Protein AF-A0AAV8YIY2-F1 (afdb_monomer_lite)

Organism: NCBI:txid1265417

Secondary structure (DSSP, 8-state):
-----TT--SPPP-S-BTTTBS-TT--TT-SS----SSSGGGS--------GGG--SSS--S--EEEEEE-SSS-EEEEEETT----------EEEE-GGGGGS-HHHHT---TTT---SS-SS--HHHHHHHHHHHHHHHHHS---TTS--SS---------S-SS--EEEE--SS-HHHHHHHHHHHHHHHT---HHHHHHHHHIIIIIHHHHHHHH-TT-SS--HHHHHHHHTT--

Radius of gyration: 35.57 Å; chains: 1; bounding box: 86×48×108 Å

Sequence (239 aa):
MAYKDYMSHDRNTEGWTLEEGYPSTAKKDTFPRRAMSAGSSAGLFLLITAYQQDLDYICKGPVQGFKARHECCKPVRVIIRRYLELVMSINPDMMTTSPGLRNYDAHRRQCYFPDEKHLTFFRYYTQQNCQVECLTNYTSAKCGCVAYHMPRKIQMSRLTLYFKEQQFITSERNELYGLTDFLANCGGILGLFIGFSFLSIVEVFYFLTLRLVCNVKIYGRRYWSGSSNLMKQYGNAHD

pLDDT: mean 73.25, std 14.48, range [31.48, 94.38]

Foldseek 3Di:
DDPDPPPDDPADAPDADPAPGDDPPDDCPGPPHAQPAADPVSFDDDDDDDDPVPDDPVPDDPADADWDFDPDPDTDTDGHHPPDDDDDAAADAAEAEDPVCVPPDCVVVVHDAQVPDDQPQDNGDDPVSVVLSVVQVVCCVPPVDGDPPRDDPDDDDDDDHHHHDPDHDYHYDDDPDDPVNVCVVVQVVCCPPVVDDPVNVVVVCCCVPVVQVVQCVVVNPPDNDCPVVVVVVVVVVPD

Structure (mmCIF, N/CA/C/O backbone):
data_AF-A0AAV8YIY2-F1
#
_entry.id   AF-A0AAV8YIY2-F1
#
loop_
_atom_site.group_PDB
_atom_site.id
_atom_site.type_symbol
_atom_site.label_atom_id
_atom_site.label_alt_id
_atom_site.label_comp_id
_atom_site.label_asym_id
_atom_site.label_entity_id
_atom_site.label_seq_id
_atom_site.pdbx_PDB_ins_code
_atom_site.Cartn_x
_atom_site.Cartn_y
_atom_site.Cartn_z
_atom_site.occupancy
_atom_site.B_iso_or_equiv
_atom_site.auth_seq_id
_atom_site.auth_comp_id
_atom_site.auth_asym_id
_atom_site.auth_atom_id
_atom_site.pdbx_PDB_model_num
ATOM 1 N N . MET A 1 1 ? -29.698 -14.2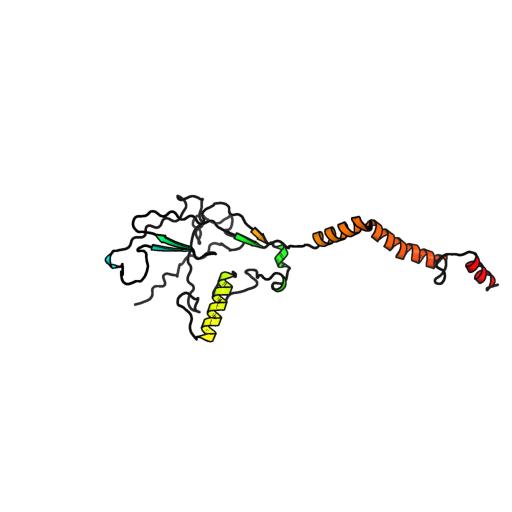51 23.071 1.00 33.16 1 MET A N 1
ATOM 2 C CA . MET A 1 1 ? -29.265 -12.896 22.661 1.00 33.16 1 MET A CA 1
ATOM 3 C C . MET A 1 1 ? -28.828 -12.962 21.210 1.00 33.16 1 MET A C 1
ATOM 5 O O . MET A 1 1 ? -27.841 -13.622 20.923 1.00 33.16 1 MET A O 1
ATOM 9 N N . ALA A 1 2 ? -29.599 -12.372 20.297 1.00 33.34 2 ALA A N 1
ATOM 10 C CA . ALA A 1 2 ? -29.215 -12.290 18.892 1.00 33.34 2 ALA A CA 1
ATOM 11 C C . ALA A 1 2 ? -28.067 -11.280 18.750 1.00 33.34 2 ALA A C 1
ATOM 13 O O . ALA A 1 2 ? -28.202 -10.129 19.167 1.00 33.34 2 ALA A O 1
ATOM 14 N N . TYR A 1 3 ? -26.931 -11.719 18.210 1.00 39.56 3 TYR A N 1
ATOM 15 C CA . TYR A 1 3 ? -25.825 -10.839 17.850 1.00 39.56 3 TYR A CA 1
ATOM 16 C C . TYR A 1 3 ? -26.295 -9.954 16.690 1.00 39.56 3 TYR A C 1
ATOM 18 O O . TYR A 1 3 ? -26.456 -10.436 15.572 1.00 39.56 3 TYR A O 1
ATOM 26 N N . LYS A 1 4 ? -26.600 -8.679 16.966 1.00 40.19 4 LYS A N 1
ATOM 27 C CA . LYS A 1 4 ? -26.808 -7.690 15.903 1.00 40.19 4 LYS A CA 1
ATOM 28 C C . LYS A 1 4 ? -25.471 -7.493 15.199 1.00 40.19 4 LYS A C 1
ATOM 30 O O . LYS A 1 4 ? -24.475 -7.190 15.853 1.00 40.19 4 LYS A O 1
ATOM 35 N N . ASP A 1 5 ? -25.459 -7.689 13.888 1.00 45.09 5 ASP A N 1
ATOM 36 C CA . ASP A 1 5 ? -24.293 -7.414 13.063 1.00 45.09 5 ASP A CA 1
ATOM 37 C C . ASP A 1 5 ? -24.114 -5.894 12.945 1.00 45.09 5 ASP A C 1
ATOM 39 O O . ASP A 1 5 ? -24.732 -5.226 12.121 1.00 45.09 5 ASP A O 1
ATOM 43 N N . TYR A 1 6 ? -23.311 -5.322 13.842 1.00 42.69 6 TYR A N 1
ATOM 44 C CA . TYR A 1 6 ? -22.963 -3.900 13.817 1.00 42.69 6 TYR A CA 1
ATOM 45 C C . TYR A 1 6 ? -21.903 -3.571 12.744 1.00 42.69 6 TYR A C 1
ATOM 47 O O . TYR A 1 6 ? -21.507 -2.411 12.628 1.00 42.69 6 TYR A O 1
ATOM 55 N N . MET A 1 7 ? -21.421 -4.567 11.983 1.00 46.72 7 MET A N 1
ATOM 56 C CA . MET A 1 7 ? -20.425 -4.401 10.916 1.00 46.72 7 MET A CA 1
ATOM 57 C C . MET A 1 7 ? -21.071 -4.255 9.531 1.00 46.72 7 MET A C 1
ATOM 59 O O . MET A 1 7 ? -20.431 -3.720 8.623 1.00 46.72 7 MET A O 1
ATOM 63 N N . SER A 1 8 ? -22.322 -4.693 9.352 1.00 49.84 8 SER A N 1
ATOM 64 C CA . SER A 1 8 ? -23.047 -4.513 8.095 1.00 49.84 8 SER A CA 1
ATOM 65 C C . SER A 1 8 ? -23.462 -3.051 7.927 1.00 49.84 8 SER A C 1
ATOM 67 O O . SER A 1 8 ? -24.232 -2.513 8.725 1.00 49.84 8 SER A O 1
ATOM 69 N N . HIS A 1 9 ? -22.964 -2.404 6.876 1.00 65.12 9 HIS A N 1
ATOM 70 C CA . HIS A 1 9 ? -23.462 -1.112 6.421 1.00 65.12 9 HIS A CA 1
ATOM 71 C C . HIS A 1 9 ? -24.001 -1.250 4.995 1.00 65.12 9 HIS A C 1
ATOM 73 O O . HIS A 1 9 ? -23.362 -1.870 4.149 1.00 65.12 9 HIS A O 1
ATOM 79 N N . ASP A 1 10 ? -25.123 -0.601 4.690 1.00 67.44 10 ASP A N 1
ATOM 80 C CA . ASP A 1 10 ? -25.739 -0.671 3.351 1.00 67.44 10 ASP A CA 1
ATOM 81 C C . ASP A 1 10 ? -25.019 0.171 2.282 1.00 67.44 10 ASP A C 1
ATOM 83 O O . ASP A 1 10 ? -25.406 0.180 1.115 1.00 67.44 10 ASP A O 1
ATOM 87 N N . ARG A 1 11 ? -23.971 0.921 2.649 1.00 69.56 11 ARG A N 1
ATOM 88 C CA . ARG A 1 11 ? -23.267 1.806 1.707 1.00 69.56 11 ARG A CA 1
ATOM 89 C C . ARG A 1 11 ? -22.151 1.083 0.967 1.00 69.56 11 ARG A C 1
ATOM 91 O O . ARG A 1 11 ? -21.182 0.650 1.578 1.00 69.56 11 ARG A O 1
ATOM 98 N N . ASN A 1 12 ? -22.235 1.023 -0.353 1.00 74.06 12 ASN A N 1
ATOM 99 C CA . ASN A 1 12 ? -21.135 0.531 -1.177 1.00 74.06 12 ASN A CA 1
ATOM 100 C C . ASN A 1 12 ? -20.034 1.590 -1.331 1.00 74.06 12 ASN A C 1
ATOM 102 O O . ASN A 1 12 ? -20.279 2.786 -1.193 1.00 74.06 12 ASN A O 1
ATOM 106 N N . THR A 1 13 ? -18.808 1.142 -1.609 1.00 74.94 13 THR A N 1
ATOM 107 C CA . THR A 1 13 ? -17.678 2.036 -1.890 1.00 74.94 13 THR A CA 1
ATOM 108 C C . THR A 1 13 ? -17.901 2.787 -3.204 1.00 74.94 13 THR A C 1
ATOM 110 O O . THR A 1 13 ? -18.029 2.167 -4.258 1.00 74.94 13 THR A O 1
ATOM 113 N N . GLU A 1 14 ? -17.875 4.116 -3.160 1.00 79.62 14 GLU A N 1
ATOM 114 C CA . GLU A 1 14 ? -18.052 5.008 -4.311 1.00 79.62 14 GLU A CA 1
ATOM 115 C C . GLU A 1 14 ? -16.712 5.286 -5.018 1.00 79.62 14 GLU A C 1
ATOM 117 O O . GLU A 1 14 ? -16.242 6.419 -5.096 1.00 79.62 14 GLU A O 1
ATOM 122 N N . GLY A 1 15 ? -16.067 4.224 -5.514 1.00 74.88 15 GLY A N 1
ATOM 123 C CA . GLY A 1 15 ? -14.915 4.329 -6.422 1.00 74.88 15 GLY A CA 1
ATOM 124 C C . GLY A 1 15 ? -13.543 4.562 -5.780 1.00 74.88 15 GLY A C 1
ATOM 125 O O . GLY A 1 15 ? -12.586 4.798 -6.505 1.00 74.88 15 GLY A O 1
ATOM 126 N N . TRP A 1 16 ? -13.412 4.487 -4.453 1.00 81.81 16 TRP A N 1
ATOM 127 C CA . TRP A 1 16 ? -12.103 4.578 -3.797 1.00 81.81 16 TRP A CA 1
ATOM 128 C C . TRP A 1 16 ? -11.246 3.323 -4.024 1.00 81.81 16 TRP A C 1
ATOM 130 O O . TRP A 1 16 ? -11.706 2.204 -3.769 1.00 81.81 16 TRP A O 1
ATOM 140 N N . THR A 1 17 ? -9.984 3.514 -4.416 1.00 77.31 17 THR A N 1
ATOM 141 C CA . THR A 1 17 ? -8.965 2.456 -4.508 1.00 77.31 17 THR A CA 1
ATOM 142 C C . THR A 1 17 ? -7.710 2.822 -3.710 1.00 77.31 17 THR A C 1
ATOM 144 O O . THR A 1 17 ? -7.474 3.985 -3.386 1.00 77.31 17 THR A O 1
ATOM 147 N N . LEU A 1 18 ? -6.899 1.817 -3.358 1.00 75.12 18 LEU A N 1
ATOM 148 C CA . LEU A 1 18 ? -5.653 2.036 -2.614 1.00 75.12 18 LEU A CA 1
ATOM 149 C C . LEU A 1 18 ? -4.579 2.741 -3.464 1.00 75.12 18 LEU A C 1
ATOM 151 O O . LEU A 1 18 ? -3.791 3.506 -2.918 1.00 75.12 18 LEU A O 1
ATOM 155 N N . GLU A 1 19 ? -4.550 2.478 -4.773 1.00 73.38 19 GLU A N 1
ATOM 156 C CA . GLU A 1 19 ? -3.528 2.994 -5.695 1.00 73.38 19 GLU A CA 1
ATOM 157 C C . GLU A 1 19 ? -3.891 4.371 -6.257 1.00 73.38 19 GLU A C 1
ATOM 159 O O . GLU A 1 19 ? -3.057 5.271 -6.270 1.00 73.38 19 GLU A O 1
ATOM 164 N N . GLU A 1 20 ? -5.144 4.553 -6.680 1.00 77.06 20 GLU A N 1
ATOM 165 C CA . GLU A 1 20 ? -5.597 5.770 -7.369 1.00 77.06 20 GLU A CA 1
ATOM 166 C C . GLU A 1 20 ? -6.380 6.712 -6.441 1.00 77.06 20 GLU A C 1
ATOM 168 O O . GLU A 1 20 ? -6.655 7.863 -6.783 1.00 77.06 20 GLU A O 1
ATOM 173 N N . GLY A 1 21 ? -6.728 6.256 -5.234 1.00 80.69 21 GLY A N 1
ATOM 174 C CA . GLY A 1 21 ? -7.457 7.054 -4.257 1.00 80.69 21 GLY A CA 1
ATOM 175 C C . GLY A 1 21 ? -8.909 7.302 -4.669 1.00 80.69 21 GLY A C 1
ATOM 176 O O . GLY A 1 21 ? -9.602 6.400 -5.134 1.00 80.69 21 GLY A O 1
ATOM 177 N N . TYR A 1 22 ? -9.407 8.517 -4.416 1.00 86.00 22 TYR A N 1
ATOM 178 C CA . TYR A 1 22 ? -10.752 8.925 -4.835 1.00 86.00 22 TYR A CA 1
ATOM 179 C C . TYR A 1 22 ? -10.706 9.540 -6.238 1.00 86.00 22 TYR A C 1
ATOM 181 O O . TYR A 1 22 ? -9.865 10.412 -6.470 1.00 86.00 22 TYR A O 1
ATOM 189 N N . PRO A 1 23 ? -11.656 9.209 -7.130 1.00 86.75 23 PRO A N 1
ATOM 190 C CA . PRO A 1 23 ? -11.738 9.841 -8.440 1.00 86.75 23 PRO A CA 1
ATOM 191 C C . PRO A 1 23 ? -12.016 11.346 -8.313 1.00 86.75 23 PRO A C 1
ATOM 193 O O . PRO A 1 23 ? -12.623 11.814 -7.345 1.00 86.75 23 PRO A O 1
ATOM 196 N N . SER A 1 24 ? -11.615 12.122 -9.320 1.00 83.12 24 SER A N 1
ATOM 197 C CA . SER A 1 24 ? -11.819 13.580 -9.353 1.00 83.12 24 SER A CA 1
ATOM 198 C C . SER A 1 24 ? -13.299 13.990 -9.330 1.00 83.12 24 SER A C 1
ATOM 200 O O . SER A 1 24 ? -13.635 15.070 -8.850 1.00 83.12 24 SER A O 1
ATOM 202 N N . THR A 1 25 ? -14.190 13.109 -9.787 1.00 86.88 25 THR A N 1
ATOM 203 C CA . THR A 1 25 ? -15.652 13.284 -9.813 1.00 86.88 25 THR A CA 1
ATOM 204 C C . THR A 1 25 ? -16.349 12.901 -8.500 1.00 86.88 25 THR A C 1
ATOM 206 O O . THR A 1 25 ? -17.569 13.036 -8.390 1.00 86.88 25 THR A O 1
ATOM 209 N N . ALA A 1 26 ? -15.601 12.427 -7.498 1.00 84.44 26 ALA A N 1
ATOM 210 C CA . ALA A 1 26 ? -16.139 11.977 -6.218 1.00 84.44 26 ALA A CA 1
ATOM 211 C C . ALA A 1 26 ? -16.870 13.108 -5.466 1.00 84.44 26 ALA A C 1
ATOM 213 O O . ALA A 1 26 ? -16.317 14.187 -5.227 1.00 84.44 26 ALA A O 1
ATOM 214 N N . LYS A 1 27 ? -18.111 12.842 -5.037 1.00 83.81 27 LYS A N 1
ATOM 215 C CA . LYS A 1 27 ? -18.905 13.765 -4.211 1.00 83.81 27 LYS A CA 1
ATOM 216 C C . LYS A 1 27 ? -18.301 13.930 -2.810 1.00 83.81 27 LYS A C 1
ATOM 218 O O . LYS A 1 27 ? -17.542 13.094 -2.319 1.00 83.81 27 LYS A O 1
ATOM 223 N N . LYS A 1 28 ? -18.673 15.017 -2.126 1.00 82.00 28 LYS A N 1
ATOM 224 C CA . LYS A 1 28 ? -18.203 15.302 -0.757 1.00 82.00 28 LYS A CA 1
ATOM 225 C C . LYS A 1 28 ? -18.724 14.307 0.290 1.00 82.00 28 LYS A C 1
ATOM 227 O O . LYS A 1 28 ? -18.054 14.119 1.299 1.00 82.00 28 LYS A O 1
ATOM 232 N N . ASP A 1 29 ? -19.887 13.688 0.078 1.00 82.94 29 ASP A N 1
ATOM 233 C CA . ASP A 1 29 ? -20.490 12.727 1.018 1.00 82.94 29 ASP A CA 1
ATOM 234 C C . ASP A 1 29 ? -20.210 11.256 0.673 1.00 82.94 29 ASP A C 1
ATOM 236 O O . ASP A 1 29 ? -20.873 10.360 1.202 1.00 82.94 29 ASP A O 1
ATOM 240 N N . THR A 1 30 ? -19.197 11.023 -0.162 1.00 86.00 30 THR A N 1
ATOM 241 C CA . THR A 1 30 ? -18.777 9.695 -0.612 1.00 86.00 30 THR A CA 1
ATOM 242 C C . THR A 1 30 ? -18.478 8.746 0.541 1.00 86.00 30 THR A C 1
ATOM 244 O O . THR A 1 30 ? -18.110 9.140 1.656 1.00 86.00 30 THR A O 1
ATOM 247 N N . PHE A 1 31 ? -18.647 7.457 0.254 1.00 81.25 31 PHE A N 1
ATOM 248 C CA . PHE A 1 31 ? -18.269 6.377 1.148 1.00 81.25 31 PHE A CA 1
ATOM 249 C C . PHE A 1 31 ? -17.113 5.560 0.543 1.00 81.25 31 PHE A C 1
ATOM 251 O O . PHE A 1 31 ? -17.241 5.108 -0.595 1.00 81.25 31 PHE A O 1
ATOM 258 N N . PRO A 1 32 ? -16.008 5.307 1.271 1.00 82.88 32 PRO A N 1
ATOM 259 C CA . PRO A 1 32 ? -15.675 5.829 2.597 1.00 82.88 32 PRO A CA 1
ATOM 260 C C . PRO A 1 32 ? -15.553 7.362 2.615 1.00 82.88 32 PRO A C 1
ATOM 262 O O . PRO A 1 32 ? -15.317 7.988 1.588 1.00 82.88 32 PRO A O 1
ATOM 265 N N . ARG A 1 33 ? -15.761 7.978 3.787 1.00 82.50 33 ARG A N 1
ATOM 266 C CA . ARG A 1 33 ? -15.628 9.436 3.933 1.00 82.50 33 ARG A CA 1
ATOM 267 C C . ARG A 1 33 ? -14.158 9.833 3.911 1.00 82.50 33 ARG A C 1
ATOM 269 O O . ARG A 1 33 ? -13.328 9.176 4.537 1.00 82.50 33 ARG A O 1
ATOM 276 N N . ARG A 1 34 ? -13.861 10.965 3.275 1.00 80.31 34 ARG A N 1
ATOM 277 C CA . ARG A 1 34 ? -12.525 11.572 3.255 1.00 80.31 34 ARG A CA 1
ATOM 278 C C . ARG A 1 34 ? -12.481 12.870 4.053 1.00 80.31 34 ARG A C 1
ATOM 280 O O . ARG A 1 34 ? -13.475 13.591 4.129 1.00 80.31 34 ARG A O 1
ATOM 287 N N . ALA A 1 35 ? -11.320 13.179 4.623 1.00 79.75 35 ALA A N 1
ATOM 288 C CA . ALA A 1 35 ? -11.073 14.501 5.185 1.00 79.75 35 ALA A CA 1
ATOM 289 C C . ALA A 1 35 ? -11.043 15.535 4.047 1.00 79.75 35 ALA A C 1
ATOM 291 O O . ALA A 1 35 ? -10.406 15.312 3.019 1.00 79.75 35 ALA A O 1
ATOM 292 N N . MET A 1 36 ? -11.765 16.644 4.213 1.00 78.25 36 MET A N 1
ATOM 293 C CA . MET A 1 36 ? -11.884 17.690 3.186 1.00 78.25 36 MET A CA 1
ATOM 294 C C . MET A 1 36 ? -10.854 18.815 3.351 1.00 78.25 36 MET A C 1
ATOM 296 O O . MET A 1 36 ? -10.619 19.562 2.407 1.00 78.25 36 MET A O 1
ATOM 300 N N . SER A 1 37 ? -10.266 18.943 4.540 1.00 79.12 37 SER A N 1
ATOM 301 C CA . SER A 1 37 ? -9.242 19.929 4.891 1.00 79.12 37 SER A CA 1
ATOM 302 C C . SER A 1 37 ? -8.372 19.370 6.017 1.00 79.12 37 SER A C 1
ATOM 304 O O . SER A 1 37 ? -8.790 18.450 6.724 1.00 79.12 37 SER A O 1
ATOM 306 N N . ALA A 1 38 ? -7.180 19.935 6.196 1.00 79.25 38 ALA A N 1
ATOM 307 C CA . ALA A 1 38 ? -6.364 19.721 7.387 1.00 79.25 38 ALA A CA 1
ATOM 308 C C . ALA A 1 38 ? -6.813 20.630 8.549 1.00 79.25 38 ALA A C 1
ATOM 310 O O . ALA A 1 38 ? -7.564 21.589 8.349 1.00 79.25 38 ALA A O 1
ATOM 311 N N . GLY A 1 39 ? -6.328 20.330 9.757 1.00 77.06 39 GLY A N 1
ATOM 312 C CA . GLY A 1 39 ? -6.621 21.076 10.986 1.00 77.06 39 GLY A CA 1
ATOM 313 C C . GLY A 1 39 ? -7.638 20.388 11.901 1.00 77.06 39 GLY A C 1
ATOM 314 O O . GLY A 1 39 ? -8.381 19.501 11.485 1.00 77.06 39 GLY A O 1
ATOM 315 N N . SER A 1 40 ? -7.668 20.791 13.176 1.00 76.12 40 SER A N 1
ATOM 316 C CA . SER A 1 40 ? -8.542 20.178 14.187 1.00 76.12 40 SER A CA 1
ATOM 317 C C . SER A 1 40 ? -10.026 20.343 13.856 1.00 76.12 40 SER A C 1
ATOM 319 O O . SER A 1 40 ? -10.784 19.405 14.064 1.00 76.12 40 SER A O 1
ATOM 321 N N . SER A 1 41 ? -10.433 21.475 13.269 1.00 79.00 41 SER A N 1
ATOM 322 C CA . SER A 1 41 ? -11.823 21.781 12.887 1.00 79.00 41 SER A CA 1
ATOM 323 C C . SER A 1 41 ? -12.392 20.896 11.772 1.00 79.00 41 SER A C 1
ATOM 325 O O . SER A 1 41 ? -13.607 20.749 11.679 1.00 79.00 41 SER A O 1
ATOM 327 N N . ALA A 1 42 ? -11.537 20.287 10.946 1.00 81.00 42 ALA A N 1
ATOM 328 C CA . ALA A 1 42 ? -11.923 19.384 9.860 1.00 81.00 42 ALA A CA 1
ATOM 329 C C . ALA A 1 42 ? -11.710 17.895 10.210 1.00 81.00 42 ALA A C 1
ATOM 331 O O . ALA A 1 42 ? -11.807 17.029 9.336 1.00 81.00 42 ALA A O 1
ATOM 332 N N . GLY A 1 43 ? -11.398 17.601 11.477 1.00 78.44 43 GLY A N 1
ATOM 333 C CA . GLY A 1 43 ? -11.135 16.260 11.988 1.00 78.44 43 GLY A CA 1
ATOM 334 C C . GLY A 1 43 ? -12.378 15.517 12.487 1.00 78.44 43 GLY A C 1
ATOM 335 O O . GLY A 1 43 ? -13.514 15.978 12.386 1.00 78.44 43 GLY A O 1
ATOM 336 N N . LEU A 1 44 ? -12.148 14.329 13.047 1.00 79.69 44 LEU A N 1
ATOM 337 C CA . LEU A 1 44 ? -13.181 13.543 13.715 1.00 79.69 44 LEU A CA 1
ATOM 338 C C . LEU A 1 44 ? -13.283 13.963 15.188 1.00 79.69 44 LEU A C 1
ATOM 340 O O . LEU A 1 44 ? -12.332 13.784 15.947 1.00 79.69 44 LEU A O 1
ATOM 344 N N . PHE A 1 45 ? -14.452 14.454 15.596 1.00 80.38 45 PHE A N 1
ATOM 345 C CA . PHE A 1 45 ? -14.748 14.783 16.990 1.00 80.38 45 PHE A CA 1
ATOM 346 C C . PHE A 1 45 ? -15.546 13.656 17.640 1.00 80.38 45 PHE A C 1
ATOM 348 O O . PHE A 1 45 ? -16.637 13.315 17.186 1.00 80.38 45 PHE A O 1
ATOM 355 N N . LEU A 1 46 ? -14.997 13.078 18.708 1.00 79.69 46 LEU A N 1
ATOM 356 C CA . LEU A 1 46 ? -15.654 12.044 19.502 1.00 79.69 46 LEU A CA 1
ATOM 357 C C . LEU A 1 46 ? -15.754 12.519 20.946 1.00 79.69 46 LEU A C 1
ATOM 359 O O . LEU A 1 46 ? -14.736 12.771 21.588 1.00 79.69 46 LEU A O 1
ATOM 363 N N . LEU A 1 47 ? -16.978 12.590 21.460 1.00 81.00 47 LEU A N 1
ATOM 364 C CA . LEU A 1 47 ? -17.227 12.745 22.886 1.00 81.00 47 LEU A CA 1
ATOM 365 C C . LEU A 1 47 ? -17.534 11.360 23.457 1.00 81.00 47 LEU A C 1
ATOM 367 O O . LEU A 1 47 ? -18.572 10.778 23.150 1.00 81.00 47 LEU A O 1
ATOM 371 N N . ILE A 1 48 ? -16.609 10.816 24.247 1.00 78.25 48 ILE A N 1
ATOM 372 C CA . ILE A 1 48 ? -16.755 9.491 24.856 1.00 78.25 48 ILE A CA 1
ATOM 373 C C . ILE A 1 48 ? -17.034 9.673 26.345 1.00 78.25 48 ILE A C 1
ATOM 375 O O . ILE A 1 48 ? -16.245 10.284 27.066 1.00 78.25 48 ILE A O 1
ATOM 379 N N . THR A 1 49 ? -18.154 9.129 26.809 1.00 75.50 49 THR A N 1
ATOM 380 C CA . THR A 1 49 ? -18.545 9.118 28.219 1.00 75.50 49 THR A CA 1
ATOM 381 C C . THR A 1 49 ? -18.414 7.702 28.777 1.00 75.50 49 THR A C 1
ATOM 383 O O . THR A 1 49 ? -18.676 6.720 28.087 1.00 75.50 49 THR A O 1
ATOM 386 N N . ALA A 1 50 ? -17.967 7.584 30.026 1.00 75.44 50 ALA A N 1
ATOM 387 C CA . ALA A 1 50 ? -17.937 6.319 30.757 1.00 75.44 50 ALA A CA 1
ATOM 388 C C . ALA A 1 50 ? -18.685 6.500 32.074 1.00 75.44 50 ALA A C 1
ATOM 390 O O . ALA A 1 50 ? -18.410 7.448 32.817 1.00 75.44 50 ALA A O 1
ATOM 391 N N . TYR A 1 5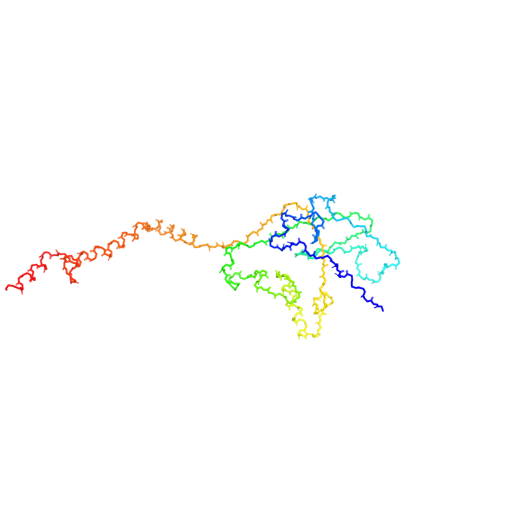1 ? -19.620 5.596 32.358 1.00 76.50 51 TYR A N 1
ATOM 392 C CA . TYR A 1 51 ? -20.354 5.592 33.616 1.00 76.50 51 TYR A CA 1
ATOM 393 C C . TYR A 1 51 ? -19.527 4.919 34.709 1.00 76.50 51 TYR A C 1
ATOM 395 O O . TYR A 1 51 ? -18.833 3.936 34.466 1.00 76.50 51 TYR A O 1
ATOM 403 N N . GLN A 1 52 ? -19.615 5.435 35.936 1.00 73.25 52 GLN A N 1
ATOM 404 C CA . GLN A 1 52 ? -18.856 4.886 37.065 1.00 73.25 52 GLN A CA 1
ATOM 405 C C . GLN A 1 52 ? -19.244 3.445 37.411 1.00 73.25 52 GLN A C 1
ATOM 407 O O . GLN A 1 52 ? -18.389 2.691 37.854 1.00 73.25 52 GLN A O 1
ATOM 412 N N . GLN A 1 53 ? -20.498 3.065 37.172 1.00 77.12 53 GLN A N 1
ATOM 413 C CA . GLN A 1 53 ? -21.004 1.707 37.395 1.00 77.12 53 GLN A CA 1
ATOM 414 C C . GLN A 1 53 ? -20.370 0.653 36.472 1.00 77.12 53 GLN A C 1
ATOM 416 O O . GLN A 1 53 ? -20.288 -0.509 36.851 1.00 77.12 53 GLN A O 1
ATOM 421 N N . ASP A 1 54 ? -19.880 1.060 35.296 1.00 74.31 54 ASP A N 1
ATOM 422 C CA . ASP A 1 54 ? -19.283 0.158 34.304 1.00 74.31 54 ASP A CA 1
ATOM 423 C C . ASP A 1 54 ? -17.749 0.060 34.455 1.00 74.31 54 ASP A C 1
ATOM 425 O O . ASP A 1 54 ? -17.074 -0.605 33.665 1.00 74.31 54 ASP A O 1
ATOM 429 N N . LEU A 1 55 ? -17.169 0.745 35.451 1.00 70.19 55 LEU A N 1
ATOM 430 C CA . LEU A 1 55 ? -15.732 0.738 35.724 1.00 70.19 55 LEU A CA 1
ATOM 431 C C . LEU A 1 55 ? -15.379 -0.380 36.708 1.00 70.19 55 LEU A C 1
ATOM 433 O O . LEU A 1 55 ? -15.536 -0.238 37.919 1.00 70.19 55 LEU A O 1
ATOM 437 N N . ASP A 1 56 ? -14.827 -1.470 36.185 1.00 70.31 56 ASP A N 1
ATOM 438 C CA . ASP A 1 56 ? -14.300 -2.557 37.005 1.00 70.31 56 ASP A CA 1
ATOM 439 C C . ASP A 1 56 ? -12.867 -2.247 37.484 1.00 70.31 56 ASP A C 1
ATOM 441 O O . ASP A 1 56 ? -11.926 -2.152 36.690 1.00 70.31 56 ASP A O 1
ATOM 445 N N . TYR A 1 57 ? -12.693 -2.091 38.799 1.00 66.06 57 TYR A N 1
ATOM 446 C CA . TYR A 1 57 ? -11.398 -1.833 39.442 1.00 66.06 57 TYR A CA 1
ATOM 447 C C . TYR A 1 57 ? -10.484 -3.070 39.476 1.00 66.06 57 TYR A C 1
ATOM 449 O O . TYR A 1 57 ? -9.281 -2.939 39.708 1.00 66.06 57 TYR A O 1
ATOM 457 N N . ILE A 1 58 ? -11.036 -4.264 39.240 1.00 72.81 58 ILE A N 1
ATOM 458 C CA . ILE A 1 58 ? -10.313 -5.542 39.222 1.00 72.81 58 ILE A CA 1
ATOM 459 C C . ILE A 1 58 ? -9.618 -5.748 37.866 1.00 72.81 58 ILE A C 1
ATOM 461 O O . ILE A 1 58 ? -8.585 -6.424 37.778 1.00 72.81 58 ILE A O 1
ATOM 465 N N . CYS A 1 59 ? -10.132 -5.129 36.799 1.00 66.75 59 CYS A N 1
ATOM 466 C CA . CYS A 1 59 ? -9.551 -5.199 35.463 1.00 66.75 59 CYS A CA 1
ATOM 467 C C . CYS A 1 59 ? -8.162 -4.531 35.422 1.00 66.75 59 CYS A C 1
ATOM 469 O O . CYS A 1 59 ? -8.026 -3.316 35.293 1.00 66.75 59 CYS A O 1
ATOM 471 N N . LYS A 1 60 ? -7.102 -5.349 35.519 1.00 53.38 60 LYS A N 1
ATOM 472 C CA . LYS A 1 60 ? -5.692 -4.923 35.574 1.00 53.38 60 LYS A CA 1
ATOM 473 C C . LYS A 1 60 ? -5.320 -3.923 34.468 1.00 53.38 60 LYS A C 1
ATOM 475 O O . LYS A 1 60 ? -5.150 -4.278 33.300 1.00 53.38 60 LYS A O 1
ATOM 480 N N . GLY A 1 61 ? -5.063 -2.683 34.873 1.00 64.38 61 GLY A N 1
ATOM 481 C CA . GLY A 1 61 ? -4.374 -1.671 34.083 1.00 64.38 61 GLY A CA 1
ATOM 482 C C . GLY A 1 61 ? -3.916 -0.511 34.975 1.00 64.38 61 GLY A C 1
ATOM 483 O O . GLY A 1 61 ? -4.670 -0.107 35.852 1.00 64.38 61 GLY A O 1
ATOM 484 N N . PRO A 1 62 ? -2.715 0.060 34.773 1.00 61.56 62 PRO A N 1
ATOM 485 C CA . PRO A 1 62 ? -2.190 1.128 35.634 1.00 61.56 62 PRO A CA 1
ATOM 486 C C . PRO A 1 62 ? -2.909 2.481 35.473 1.00 61.56 62 PRO A C 1
ATOM 488 O O . PRO A 1 62 ? -2.530 3.450 36.124 1.00 61.56 62 PRO A O 1
ATOM 491 N N . VAL A 1 63 ? -3.904 2.593 34.580 1.00 64.50 63 VAL A N 1
ATOM 492 C CA . VAL A 1 63 ? -4.542 3.874 34.241 1.00 64.50 63 VAL A CA 1
ATOM 493 C C . VAL A 1 63 ? -6.035 3.694 33.959 1.00 64.50 63 VAL A C 1
ATOM 495 O O . VAL A 1 63 ? -6.410 2.873 33.122 1.00 64.50 63 VAL A O 1
ATOM 498 N N . GLN A 1 64 ? -6.869 4.506 34.615 1.00 66.00 64 GLN A N 1
ATOM 499 C CA . GLN A 1 64 ? -8.295 4.661 34.310 1.00 66.00 64 GLN A CA 1
ATOM 500 C C . GLN A 1 64 ? -8.467 5.657 33.155 1.00 66.00 64 GLN A C 1
ATOM 502 O O . GLN A 1 64 ? -8.032 6.808 33.252 1.00 66.00 64 GLN A O 1
ATOM 507 N N . GLY A 1 65 ? -9.072 5.217 32.051 1.00 69.00 65 GLY A N 1
ATOM 508 C CA . GLY A 1 65 ? -9.181 6.033 30.847 1.00 69.00 65 GLY A CA 1
ATOM 509 C C . GLY A 1 65 ? -9.617 5.261 29.607 1.00 69.00 65 GLY A C 1
ATOM 510 O O . GLY A 1 65 ? -9.835 4.051 29.655 1.00 69.00 65 GLY A O 1
ATOM 511 N N . PHE A 1 66 ? -9.700 5.957 28.476 1.00 73.00 66 PHE A N 1
ATOM 512 C CA . PHE A 1 66 ? -10.026 5.345 27.186 1.00 73.00 66 PHE A CA 1
ATOM 513 C C . PHE A 1 66 ? -8.757 4.951 26.432 1.00 73.00 66 PHE A C 1
ATOM 515 O O . PHE A 1 66 ? -7.750 5.657 26.485 1.00 73.00 66 PHE A O 1
ATOM 522 N N . LYS A 1 67 ? -8.801 3.827 25.710 1.00 69.94 67 LYS A N 1
ATOM 523 C CA . LYS A 1 67 ? -7.726 3.406 24.803 1.00 69.94 67 LYS A CA 1
ATOM 524 C C . LYS A 1 67 ? -8.170 3.632 23.368 1.00 69.94 67 LYS A C 1
ATOM 526 O O . LYS A 1 67 ? -8.996 2.883 22.858 1.00 69.94 67 LYS A O 1
ATOM 531 N N . ALA A 1 68 ? -7.581 4.623 22.712 1.00 68.69 68 ALA A N 1
ATOM 532 C CA . ALA A 1 68 ? -7.691 4.755 21.268 1.00 68.69 68 ALA A CA 1
ATOM 533 C C . ALA A 1 68 ? -6.606 3.892 20.613 1.00 68.69 68 ALA A C 1
ATOM 535 O O . ALA A 1 68 ? -5.435 3.960 21.005 1.00 68.69 68 ALA A O 1
ATOM 536 N N . ARG A 1 69 ? -6.993 3.060 19.641 1.00 67.12 69 ARG A N 1
ATOM 537 C CA . ARG A 1 69 ? -6.063 2.294 18.807 1.00 67.12 69 ARG A CA 1
ATOM 538 C C . ARG A 1 69 ? -6.213 2.732 17.359 1.00 67.12 69 ARG A C 1
ATOM 540 O O . ARG A 1 69 ? -7.326 2.770 16.852 1.00 67.12 69 ARG A O 1
ATOM 547 N N . HIS A 1 70 ? -5.086 3.022 16.718 1.00 66.12 70 HIS A N 1
ATOM 548 C CA . HIS A 1 70 ? -4.983 3.208 15.274 1.00 66.12 70 HIS A CA 1
ATOM 549 C C . HIS A 1 70 ? -4.415 1.928 14.635 1.00 66.12 70 HIS A C 1
ATOM 551 O O . HIS A 1 70 ? -3.373 1.464 15.085 1.00 66.12 70 HIS A O 1
ATOM 557 N N . GLU A 1 71 ? -5.071 1.344 13.627 1.00 60.53 71 GLU A N 1
ATOM 558 C CA . GLU A 1 71 ? -4.641 0.119 12.918 1.00 60.53 71 GLU A CA 1
ATOM 559 C C . GLU A 1 71 ? -4.247 0.389 11.456 1.00 60.53 71 GLU A C 1
ATOM 561 O O . GLU A 1 71 ? -4.545 -0.399 10.567 1.00 60.53 71 GLU A O 1
ATOM 566 N N . CYS A 1 72 ? -3.540 1.486 11.185 1.00 64.94 72 CYS A N 1
ATOM 567 C CA . CYS A 1 72 ? -2.788 1.622 9.939 1.00 64.94 72 CYS A CA 1
ATOM 568 C C . CYS A 1 72 ? -1.307 1.843 10.240 1.00 64.94 72 CYS A C 1
ATOM 570 O O . CYS A 1 72 ? -0.919 2.741 10.988 1.00 64.94 72 CYS A O 1
ATOM 572 N N . CYS A 1 73 ? -0.490 0.961 9.672 1.00 50.25 73 CYS A N 1
ATOM 573 C CA . CYS A 1 73 ? 0.966 0.924 9.712 1.00 50.25 73 CYS A CA 1
ATOM 574 C C . CYS A 1 73 ? 1.609 0.703 11.101 1.00 50.25 73 CYS A C 1
ATOM 576 O O . CYS A 1 73 ? 2.545 -0.090 11.195 1.00 50.25 73 CYS A O 1
ATOM 578 N N . LYS A 1 74 ? 1.105 1.282 12.203 1.00 53.16 74 LYS A N 1
ATOM 579 C CA . LYS A 1 74 ? 1.613 1.052 13.573 1.00 53.16 74 LYS A CA 1
ATOM 580 C C . LYS A 1 74 ? 0.477 1.087 14.607 1.00 53.16 74 LYS A C 1
ATOM 582 O O . LYS A 1 74 ? -0.283 2.054 14.614 1.00 53.16 74 LYS A O 1
ATOM 587 N N . PRO A 1 75 ? 0.372 0.102 15.524 1.00 55.62 75 PRO A N 1
ATOM 588 C CA . PRO A 1 75 ? -0.609 0.140 16.602 1.00 55.62 75 PRO A CA 1
ATOM 589 C C . PRO A 1 75 ? -0.230 1.220 17.620 1.00 55.62 75 PRO A C 1
ATOM 591 O O . PRO A 1 75 ? 0.422 0.946 18.627 1.00 55.62 75 PRO A O 1
ATOM 594 N N . VAL A 1 76 ? -0.648 2.460 17.378 1.00 57.47 76 VAL A N 1
ATOM 595 C CA . VAL A 1 76 ? -0.521 3.530 18.371 1.00 57.47 76 VAL A CA 1
ATOM 596 C C . VAL A 1 76 ? -1.629 3.335 19.398 1.00 57.47 76 VAL A C 1
ATOM 598 O O . VAL A 1 76 ? -2.810 3.312 19.052 1.00 57.47 76 VAL A O 1
ATOM 601 N N . ARG A 1 77 ? -1.240 3.144 20.662 1.00 59.25 77 ARG A N 1
ATOM 602 C CA . ARG A 1 77 ? -2.157 3.060 21.802 1.00 59.25 77 ARG A CA 1
ATOM 603 C C . ARG A 1 77 ? -2.030 4.342 22.602 1.00 59.25 77 ARG A C 1
ATOM 605 O O . ARG A 1 77 ? -0.989 4.564 23.215 1.00 59.25 77 ARG A O 1
ATOM 612 N N . VAL A 1 78 ? -3.084 5.147 22.627 1.00 63.41 78 VAL A N 1
ATOM 613 C CA . VAL A 1 78 ? -3.120 6.347 23.468 1.00 63.41 78 VAL A CA 1
ATOM 614 C C . VAL A 1 78 ? -4.083 6.127 24.621 1.00 63.41 78 VAL A C 1
ATOM 616 O O . VAL A 1 78 ? -5.209 5.673 24.415 1.00 63.41 78 VAL A O 1
ATOM 619 N N . ILE A 1 79 ? -3.608 6.404 25.835 1.00 65.31 79 ILE A N 1
ATOM 620 C CA . ILE A 1 79 ? -4.402 6.341 27.060 1.00 65.31 79 ILE A CA 1
ATOM 621 C C . ILE A 1 79 ? -4.917 7.749 27.350 1.00 65.31 79 ILE A C 1
ATOM 623 O O . ILE A 1 79 ? -4.133 8.646 27.655 1.00 65.31 79 ILE A O 1
ATOM 627 N N . ILE A 1 80 ? -6.230 7.934 27.264 1.00 64.19 80 ILE A N 1
ATOM 628 C CA . ILE A 1 80 ? -6.903 9.203 27.543 1.00 64.19 80 ILE A CA 1
ATOM 629 C C . ILE A 1 80 ? -7.304 9.209 29.011 1.00 64.19 80 ILE A C 1
ATOM 631 O O . ILE A 1 80 ? -8.187 8.450 29.411 1.00 64.19 80 ILE A O 1
ATOM 635 N N . ARG A 1 81 ? -6.652 10.048 29.818 1.00 64.62 81 ARG A N 1
ATOM 636 C CA . ARG A 1 81 ? -7.050 10.254 31.215 1.00 64.62 81 ARG A CA 1
ATOM 637 C C . ARG A 1 81 ? -8.393 10.980 31.280 1.00 64.62 81 ARG A C 1
ATOM 639 O O . ARG A 1 81 ? -8.721 11.789 30.416 1.00 64.62 81 ARG A O 1
ATOM 646 N N . ARG A 1 82 ? -9.162 10.695 32.329 1.00 64.62 82 ARG A N 1
ATOM 647 C CA . ARG A 1 82 ? -10.432 11.376 32.602 1.00 64.62 82 ARG A CA 1
ATOM 648 C C . ARG A 1 82 ? -10.204 12.890 32.746 1.00 64.62 82 ARG A C 1
ATOM 650 O O . ARG A 1 82 ? -9.212 13.292 33.349 1.00 64.62 82 ARG A O 1
ATOM 657 N N . TYR A 1 83 ? -11.130 13.691 32.213 1.00 64.81 83 TYR A N 1
ATOM 658 C CA . TYR A 1 83 ? -11.117 15.166 32.231 1.00 64.81 83 TYR A CA 1
ATOM 659 C C . TYR A 1 83 ? -10.006 15.851 31.416 1.00 64.81 83 TYR A C 1
ATOM 661 O O . TYR A 1 83 ? -9.802 17.050 31.570 1.00 64.81 83 TYR A O 1
ATOM 669 N N . LEU A 1 84 ? -9.304 15.120 30.546 1.00 68.81 84 LEU A N 1
ATOM 670 C CA . LEU A 1 84 ? -8.326 15.703 29.630 1.00 68.81 84 LEU A CA 1
ATOM 671 C C . LEU A 1 84 ? -8.886 15.741 28.204 1.00 68.81 84 LEU A C 1
ATOM 673 O O . LEU A 1 84 ? -9.324 14.714 27.682 1.00 68.81 84 LEU A O 1
ATOM 677 N N . GLU A 1 85 ? -8.802 16.900 27.556 1.00 71.50 85 GLU A N 1
ATOM 678 C CA . GLU A 1 85 ? -8.970 17.001 26.108 1.00 71.50 85 GLU A CA 1
ATOM 679 C C . GLU A 1 85 ? -7.684 16.540 25.414 1.00 71.50 85 GLU A C 1
ATOM 681 O O . GLU A 1 85 ? -6.598 17.067 25.660 1.00 71.50 85 GLU A O 1
ATOM 686 N N . LEU A 1 86 ? -7.794 15.529 24.550 1.00 74.31 86 LEU A N 1
ATOM 687 C CA . LEU A 1 86 ? -6.674 15.016 23.769 1.00 74.31 86 LEU A CA 1
ATOM 688 C C . LEU A 1 86 ? -6.897 15.313 22.287 1.00 74.31 86 LEU A C 1
ATOM 690 O O . LEU A 1 86 ? -7.807 14.765 21.667 1.00 74.31 86 LEU A O 1
ATOM 694 N N . VAL A 1 87 ? -5.995 16.096 21.699 1.00 75.88 87 VAL A N 1
ATOM 695 C CA . VAL A 1 87 ? -5.930 16.295 20.249 1.00 75.88 87 VAL A CA 1
ATOM 696 C C . VAL A 1 87 ? -4.885 15.345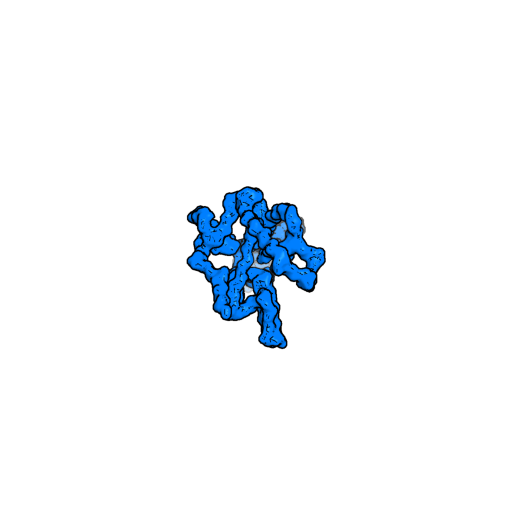 19.673 1.00 75.88 87 VAL A C 1
ATOM 698 O O . VAL A 1 87 ? -3.687 15.507 19.897 1.00 75.88 87 VAL A O 1
ATOM 701 N N . MET A 1 88 ? -5.334 14.335 18.927 1.00 73.31 88 MET A N 1
ATOM 702 C CA . MET A 1 88 ? -4.443 13.440 18.186 1.00 73.31 88 MET A CA 1
ATOM 703 C C . MET A 1 88 ? -4.328 13.884 16.737 1.00 73.31 88 MET A C 1
ATOM 705 O O . MET A 1 88 ? -5.320 14.210 16.086 1.00 73.31 88 MET A O 1
ATOM 709 N N . SER A 1 89 ? -3.108 13.840 16.224 1.00 70.62 89 SER A N 1
ATOM 710 C CA . SER A 1 89 ? -2.782 14.252 14.871 1.00 70.62 89 SER A CA 1
ATOM 711 C C . SER A 1 89 ? -2.043 13.111 14.175 1.00 70.62 89 SER A C 1
ATOM 713 O O . SER A 1 89 ? -1.025 12.643 14.680 1.00 70.62 89 SER A O 1
ATOM 715 N N . ILE A 1 90 ? -2.576 12.618 13.058 1.00 74.50 90 ILE A N 1
ATOM 716 C CA . ILE A 1 90 ? -2.090 11.416 12.366 1.00 74.50 90 ILE A CA 1
ATOM 717 C C . ILE A 1 90 ? -1.329 11.780 11.088 1.00 74.50 90 ILE A C 1
ATOM 719 O O . ILE A 1 90 ? -1.958 12.105 10.096 1.00 74.50 90 ILE A O 1
ATOM 723 N N . ASN A 1 91 ? -0.003 11.703 11.048 1.00 71.75 91 ASN A N 1
ATOM 724 C CA . ASN A 1 91 ? 0.724 11.965 9.798 1.00 71.75 91 ASN A CA 1
ATOM 725 C C . ASN A 1 91 ? 0.714 10.721 8.879 1.00 71.75 91 ASN A C 1
ATOM 727 O O . ASN A 1 91 ? 1.230 9.692 9.324 1.00 71.75 91 ASN A O 1
ATOM 731 N N . PRO A 1 92 ? 0.122 10.757 7.663 1.00 69.19 92 PRO A N 1
ATOM 732 C CA . PRO A 1 92 ? 0.235 9.649 6.719 1.00 69.19 92 PRO A CA 1
ATOM 733 C C . PRO A 1 92 ? 1.679 9.462 6.260 1.00 69.19 92 PRO A C 1
ATOM 735 O O . PRO A 1 92 ? 2.352 10.429 5.920 1.00 69.19 92 PRO A O 1
ATOM 738 N N . ASP A 1 93 ? 2.104 8.210 6.162 1.00 66.62 93 ASP A N 1
ATOM 739 C CA . ASP A 1 93 ? 3.324 7.821 5.461 1.00 66.62 93 ASP A CA 1
ATOM 740 C C . ASP A 1 93 ? 2.921 6.837 4.358 1.00 66.62 93 ASP A C 1
ATOM 742 O O . ASP A 1 93 ? 2.302 5.807 4.652 1.00 66.62 93 ASP A O 1
ATOM 746 N N . MET A 1 94 ? 3.179 7.189 3.095 1.00 68.50 94 MET A N 1
ATOM 747 C CA . MET A 1 94 ? 2.773 6.390 1.938 1.00 68.50 94 MET A CA 1
ATOM 748 C C . MET A 1 94 ? 3.982 6.049 1.073 1.00 68.50 94 MET A C 1
ATOM 750 O O . MET A 1 94 ? 4.680 6.921 0.557 1.00 68.50 94 MET A O 1
ATOM 754 N N . MET A 1 95 ? 4.167 4.747 0.873 1.00 69.25 95 MET A N 1
ATOM 755 C CA . MET A 1 95 ? 5.132 4.190 -0.065 1.00 69.25 95 MET A CA 1
ATOM 756 C C . MET A 1 95 ? 4.386 3.745 -1.325 1.00 69.25 95 MET A C 1
ATOM 758 O O . MET A 1 95 ? 3.480 2.916 -1.228 1.00 69.25 95 MET A O 1
ATOM 762 N N . THR A 1 96 ? 4.774 4.256 -2.489 1.00 74.12 96 THR A N 1
ATOM 763 C CA . THR A 1 96 ? 4.272 3.817 -3.801 1.00 74.12 96 THR A CA 1
ATOM 764 C C . THR A 1 96 ? 5.375 3.105 -4.584 1.00 74.12 96 THR A C 1
ATOM 766 O O . THR A 1 96 ? 6.558 3.168 -4.243 1.00 74.12 96 THR A O 1
ATOM 769 N N . THR A 1 97 ? 4.997 2.364 -5.619 1.00 77.50 97 THR A N 1
ATOM 770 C CA . THR A 1 97 ? 5.923 1.656 -6.514 1.00 77.50 97 THR A CA 1
ATOM 771 C C . THR A 1 97 ? 5.758 2.184 -7.925 1.00 77.50 97 THR A C 1
ATOM 773 O O . THR A 1 97 ? 4.623 2.301 -8.389 1.00 77.50 97 THR A O 1
ATOM 776 N N . SER A 1 98 ? 6.871 2.456 -8.605 1.00 81.56 98 SER A N 1
ATOM 777 C CA . SER A 1 98 ? 6.832 2.953 -9.975 1.00 81.56 98 SER A CA 1
ATOM 778 C C . SER A 1 98 ? 6.225 1.919 -10.939 1.00 81.56 98 SER A C 1
ATOM 780 O O . SER A 1 98 ? 6.391 0.706 -10.746 1.00 81.56 98 SER A O 1
ATOM 782 N N . PRO A 1 99 ? 5.539 2.353 -12.014 1.00 80.62 99 PRO A N 1
ATOM 783 C CA . PRO A 1 99 ? 4.953 1.439 -12.995 1.00 80.62 99 PRO A CA 1
ATOM 784 C C . PRO A 1 99 ? 6.009 0.620 -13.761 1.00 80.62 99 PRO A C 1
ATOM 786 O O . PRO A 1 99 ? 5.706 -0.479 -14.226 1.00 80.62 99 PRO A O 1
ATOM 789 N N . GLY A 1 100 ? 7.258 1.100 -13.850 1.00 80.12 100 GLY A N 1
ATOM 790 C CA . GLY A 1 100 ? 8.378 0.382 -14.480 1.00 80.12 100 GLY A CA 1
ATOM 791 C C . GLY A 1 100 ? 8.733 -0.937 -13.782 1.00 80.12 100 GLY A C 1
ATOM 792 O O . GLY A 1 100 ? 9.109 -1.912 -14.437 1.00 80.12 100 GLY A O 1
ATOM 793 N N . LEU A 1 101 ? 8.490 -1.026 -12.469 1.00 81.69 101 LEU A N 1
ATOM 794 C CA . LEU A 1 101 ? 8.720 -2.241 -11.683 1.00 81.69 101 LEU A CA 1
ATOM 795 C C . LEU A 1 101 ? 7.704 -3.357 -11.962 1.00 81.69 101 LEU A C 1
ATOM 797 O O . LEU A 1 101 ? 7.949 -4.509 -11.596 1.00 81.69 101 LEU A O 1
ATOM 801 N N . ARG A 1 102 ? 6.580 -3.055 -12.626 1.00 83.12 102 ARG A N 1
ATOM 802 C CA . ARG A 1 102 ? 5.527 -4.042 -12.914 1.00 83.12 102 ARG A CA 1
ATOM 803 C C . ARG A 1 102 ? 5.974 -5.115 -13.908 1.00 83.12 102 ARG A C 1
ATOM 805 O O . ARG A 1 102 ? 5.478 -6.233 -13.860 1.00 83.12 102 ARG A O 1
ATOM 812 N N . ASN A 1 103 ? 6.960 -4.804 -14.751 1.00 86.44 103 ASN A N 1
ATOM 813 C CA . ASN A 1 103 ? 7.541 -5.755 -15.704 1.00 86.44 103 ASN A CA 1
ATOM 814 C C . ASN A 1 103 ? 8.540 -6.732 -15.063 1.00 86.44 103 ASN A C 1
ATOM 816 O O . ASN A 1 103 ? 8.945 -7.705 -15.699 1.00 86.44 103 ASN A O 1
ATOM 820 N N . TYR A 1 104 ? 8.964 -6.482 -13.823 1.00 84.00 104 TYR A N 1
ATOM 821 C CA . TYR A 1 104 ? 9.872 -7.368 -13.107 1.00 84.00 104 TYR A CA 1
ATOM 822 C C . TYR A 1 104 ? 9.088 -8.433 -12.348 1.00 84.00 104 TYR A C 1
ATOM 824 O O . TYR A 1 104 ? 8.111 -8.135 -11.661 1.00 84.00 104 TYR A O 1
ATOM 832 N N . ASP A 1 105 ? 9.570 -9.673 -12.421 1.00 88.31 105 ASP A N 1
ATOM 833 C CA . ASP A 1 105 ? 8.992 -10.792 -11.682 1.00 88.31 105 ASP A CA 1
ATOM 834 C C . ASP A 1 105 ? 9.005 -10.546 -10.162 1.00 88.31 105 ASP A C 1
ATOM 836 O O . ASP A 1 105 ? 9.992 -10.050 -9.598 1.00 88.31 105 ASP A O 1
ATOM 840 N N . ALA A 1 106 ? 7.918 -10.946 -9.496 1.00 87.81 106 ALA A N 1
ATOM 841 C CA . ALA A 1 106 ? 7.708 -10.773 -8.062 1.00 87.81 106 ALA A CA 1
ATOM 842 C C . ALA A 1 106 ? 8.861 -11.323 -7.208 1.00 87.81 106 ALA A C 1
ATOM 844 O O . ALA A 1 106 ? 9.258 -10.697 -6.221 1.00 87.81 106 ALA A O 1
ATOM 845 N N . HIS A 1 107 ? 9.446 -12.457 -7.604 1.00 86.38 107 HIS A N 1
ATOM 846 C CA . HIS A 1 107 ? 10.545 -13.084 -6.878 1.00 86.38 107 HIS A CA 1
ATOM 847 C C . HIS A 1 107 ? 11.842 -12.272 -6.980 1.00 86.38 107 HIS A C 1
ATOM 849 O O . HIS A 1 107 ? 12.661 -12.300 -6.065 1.00 86.38 107 HIS A O 1
ATOM 855 N N . ARG A 1 108 ? 12.062 -11.513 -8.058 1.00 84.81 108 ARG A N 1
ATOM 856 C CA . ARG A 1 108 ? 13.265 -10.669 -8.190 1.00 84.81 108 ARG A CA 1
ATOM 857 C C . ARG A 1 108 ? 13.143 -9.370 -7.405 1.00 84.81 108 ARG A C 1
ATOM 859 O O . ARG A 1 108 ? 14.105 -8.951 -6.774 1.00 84.81 108 ARG A O 1
ATOM 866 N N . ARG A 1 109 ? 11.958 -8.759 -7.406 1.00 86.31 109 ARG A N 1
ATOM 867 C CA . ARG A 1 109 ? 11.698 -7.489 -6.706 1.00 86.31 109 ARG A CA 1
ATOM 868 C C . ARG A 1 109 ? 11.321 -7.645 -5.225 1.00 86.31 109 ARG A C 1
ATOM 870 O O . ARG A 1 109 ? 11.271 -6.651 -4.511 1.00 86.31 109 ARG A O 1
ATOM 877 N N . GLN A 1 110 ? 11.074 -8.875 -4.756 1.00 80.94 110 GLN A N 1
ATOM 878 C CA . GLN A 1 110 ? 10.788 -9.213 -3.348 1.00 80.94 110 GLN A CA 1
ATOM 879 C C . GLN A 1 110 ? 9.540 -8.508 -2.765 1.00 80.94 110 GLN A C 1
ATOM 881 O O . GLN A 1 110 ? 9.390 -8.371 -1.549 1.00 80.94 110 GLN A O 1
ATOM 886 N N . CYS A 1 111 ? 8.613 -8.073 -3.622 1.00 80.94 111 CYS A N 1
ATOM 887 C CA . CYS A 1 111 ? 7.312 -7.522 -3.246 1.00 80.94 111 CYS A CA 1
ATOM 888 C C . CYS A 1 111 ? 6.232 -7.915 -4.269 1.00 80.94 111 CYS A C 1
ATOM 890 O O . CYS A 1 111 ? 6.533 -8.213 -5.427 1.00 80.94 111 CYS A O 1
ATOM 892 N N . TYR A 1 112 ? 4.970 -7.913 -3.840 1.00 85.06 112 TYR A N 1
ATOM 893 C CA . TYR A 1 112 ? 3.808 -8.191 -4.689 1.00 85.06 112 TYR A CA 1
ATOM 894 C C . TYR A 1 112 ? 2.976 -6.922 -4.865 1.00 85.06 112 TYR A C 1
ATOM 896 O O . TYR A 1 112 ? 2.807 -6.166 -3.904 1.00 85.06 112 TYR A O 1
ATOM 904 N N . PHE A 1 113 ? 2.456 -6.724 -6.071 1.00 82.56 113 PHE A N 1
ATOM 905 C CA . PHE A 1 113 ? 1.396 -5.768 -6.349 1.00 82.56 113 PHE A CA 1
ATOM 906 C C . PHE A 1 113 ? 0.046 -6.306 -5.843 1.00 82.56 113 PHE A C 1
ATOM 908 O O . PHE A 1 113 ? -0.116 -7.524 -5.667 1.00 82.56 113 PHE A O 1
ATOM 915 N N . PRO A 1 114 ? -0.933 -5.419 -5.585 1.00 78.50 114 PRO A N 1
ATOM 916 C CA . PRO A 1 114 ? -2.250 -5.800 -5.079 1.00 78.50 114 PRO A CA 1
ATOM 917 C C . PRO A 1 114 ? -2.990 -6.845 -5.918 1.00 78.50 114 PRO A C 1
ATOM 919 O O . PRO A 1 114 ? -3.718 -7.659 -5.355 1.00 78.50 114 PRO A O 1
ATOM 922 N N . ASP A 1 115 ? -2.794 -6.838 -7.235 1.00 81.31 115 ASP A N 1
ATOM 923 C CA . ASP A 1 115 ? -3.451 -7.719 -8.202 1.00 81.31 115 ASP A CA 1
ATOM 924 C C . ASP A 1 115 ? -2.762 -9.079 -8.391 1.00 81.31 115 ASP A C 1
ATOM 926 O O . ASP A 1 115 ? -3.387 -10.034 -8.847 1.00 81.31 115 ASP A O 1
ATOM 930 N N . GLU A 1 116 ? -1.495 -9.225 -8.010 1.00 84.88 116 GLU A N 1
ATOM 931 C CA . GLU A 1 116 ? -0.774 -10.490 -8.202 1.00 84.88 116 GLU A CA 1
ATOM 932 C C . GLU A 1 116 ? -0.968 -11.454 -7.029 1.00 84.88 116 GLU A C 1
ATOM 934 O O . GLU A 1 116 ? -0.971 -12.675 -7.208 1.00 84.88 116 GLU A O 1
ATOM 939 N N . LYS A 1 117 ? -1.121 -10.922 -5.807 1.00 85.56 117 LYS A N 1
ATOM 940 C CA . LYS A 1 117 ? -1.248 -11.727 -4.589 1.00 85.56 117 LYS A CA 1
ATOM 941 C C . LYS A 1 117 ? -2.595 -11.515 -3.914 1.00 85.56 117 LYS A C 1
ATOM 943 O O . LYS A 1 117 ? -2.778 -10.617 -3.100 1.00 85.56 117 LYS A O 1
ATOM 948 N N . HIS A 1 118 ? -3.507 -12.443 -4.166 1.00 85.69 118 HIS A N 1
ATOM 949 C CA . HIS A 1 118 ? -4.805 -12.470 -3.507 1.00 85.69 118 HIS A CA 1
ATOM 950 C C . HIS A 1 118 ? -4.691 -13.108 -2.117 1.00 85.69 118 HIS A C 1
ATOM 952 O O . HIS A 1 118 ? -4.156 -14.210 -1.965 1.00 85.69 118 HIS A O 1
ATOM 958 N N . LEU A 1 119 ? -5.176 -12.390 -1.104 1.00 84.62 119 LEU A N 1
ATOM 959 C CA . LEU A 1 119 ? -5.277 -12.855 0.277 1.00 84.62 119 LEU A CA 1
ATOM 960 C C . LEU A 1 119 ? -6.663 -13.473 0.508 1.00 84.62 119 LEU A C 1
ATOM 962 O O . LEU A 1 119 ? -7.648 -13.059 -0.099 1.00 84.62 119 LEU A O 1
ATOM 966 N N . THR A 1 120 ? -6.742 -14.494 1.360 1.00 79.44 120 THR A N 1
ATOM 967 C CA . THR A 1 120 ? -8.000 -15.214 1.628 1.00 79.44 120 THR A CA 1
ATOM 968 C C . THR A 1 120 ? -8.914 -14.450 2.566 1.00 79.44 120 THR A C 1
ATOM 970 O O . THR A 1 120 ? -10.134 -14.499 2.409 1.00 79.44 120 THR A O 1
ATOM 973 N N . PHE A 1 121 ? -8.338 -13.742 3.537 1.00 75.69 121 PHE A N 1
ATOM 974 C CA . PHE A 1 121 ? -9.122 -12.930 4.450 1.00 75.69 121 PHE A CA 1
ATOM 975 C C . PHE A 1 121 ? -9.270 -11.518 3.906 1.00 75.69 121 PHE A C 1
ATOM 977 O O . PHE A 1 121 ? -10.374 -11.008 3.912 1.00 75.69 121 PHE A O 1
ATOM 984 N N . PHE A 1 122 ? -8.213 -10.893 3.390 1.00 79.81 122 PHE A N 1
ATOM 985 C CA . PHE A 1 122 ? -8.217 -9.471 3.033 1.00 79.81 122 PHE A CA 1
ATOM 986 C C . PHE A 1 122 ? -8.441 -9.220 1.540 1.00 79.81 122 PHE A C 1
ATOM 988 O O . PHE A 1 122 ? -7.898 -9.917 0.694 1.00 79.81 122 PHE A O 1
ATOM 995 N N . ARG A 1 123 ? -9.174 -8.148 1.207 1.00 74.88 123 ARG A N 1
ATOM 996 C CA . ARG A 1 123 ? -9.425 -7.748 -0.191 1.00 74.88 123 ARG A CA 1
ATOM 997 C C . ARG A 1 123 ? -8.172 -7.259 -0.927 1.00 74.88 123 ARG A C 1
ATOM 999 O O . ARG A 1 123 ? -8.116 -7.359 -2.144 1.00 74.88 123 ARG A O 1
ATOM 1006 N N . TYR A 1 124 ? -7.208 -6.687 -0.211 1.00 77.38 124 TYR A N 1
ATOM 1007 C CA . TYR A 1 124 ? -6.020 -6.069 -0.796 1.00 77.38 124 TYR A CA 1
ATOM 1008 C C . TYR A 1 124 ? -4.750 -6.569 -0.112 1.00 77.38 124 TYR A C 1
ATOM 1010 O O . TYR A 1 124 ? -4.699 -6.736 1.116 1.00 77.38 124 TYR A O 1
ATOM 1018 N N . TYR A 1 125 ? -3.715 -6.786 -0.921 1.00 82.50 125 TYR A N 1
ATOM 1019 C CA . TYR A 1 125 ? -2.403 -7.181 -0.437 1.00 82.50 125 TYR A CA 1
ATOM 1020 C C . TYR A 1 125 ? -1.698 -6.007 0.245 1.00 82.50 125 TYR A C 1
ATOM 1022 O O . TYR A 1 125 ? -1.474 -4.955 -0.345 1.00 82.50 125 TYR A O 1
ATOM 1030 N N . THR A 1 126 ? -1.303 -6.217 1.497 1.00 81.44 126 THR A N 1
ATOM 1031 C CA . THR A 1 126 ? -0.274 -5.424 2.175 1.00 81.44 126 THR A CA 1
ATOM 1032 C C . THR A 1 126 ? 0.648 -6.383 2.910 1.00 81.44 126 THR A C 1
ATOM 1034 O O . THR A 1 126 ? 0.256 -7.507 3.242 1.00 81.44 126 THR A O 1
ATOM 1037 N N . GLN A 1 127 ? 1.863 -5.937 3.226 1.00 81.94 127 GLN A N 1
ATOM 1038 C CA . GLN A 1 127 ? 2.789 -6.735 4.030 1.00 81.94 127 GLN A CA 1
ATOM 1039 C C . GLN A 1 127 ? 2.163 -7.152 5.372 1.00 81.94 127 GLN A C 1
ATOM 1041 O O . GLN A 1 127 ? 2.303 -8.299 5.791 1.00 81.94 127 GLN A O 1
ATOM 1046 N N . GLN A 1 128 ? 1.424 -6.243 6.014 1.00 82.19 128 GLN A N 1
ATOM 1047 C CA . GLN A 1 128 ? 0.765 -6.503 7.294 1.00 82.19 128 GLN A CA 1
ATOM 1048 C C . GLN A 1 128 ? -0.361 -7.530 7.153 1.00 82.19 128 GLN A C 1
ATOM 1050 O O . GLN A 1 128 ? -0.386 -8.506 7.901 1.00 82.19 128 GLN A O 1
ATOM 1055 N N . ASN A 1 129 ? -1.236 -7.370 6.157 1.00 84.44 129 ASN A N 1
ATOM 1056 C CA . ASN A 1 129 ? -2.328 -8.312 5.897 1.00 84.44 129 ASN A CA 1
ATOM 1057 C C . ASN A 1 129 ? -1.780 -9.719 5.609 1.00 84.44 129 ASN A C 1
ATOM 1059 O O . ASN A 1 129 ? -2.272 -10.704 6.157 1.00 84.44 129 ASN A O 1
ATOM 1063 N N . CYS A 1 130 ? -0.711 -9.808 4.810 1.00 86.56 130 CYS A N 1
ATOM 1064 C CA . CYS A 1 130 ? -0.057 -11.072 4.486 1.00 86.56 130 CYS A CA 1
ATOM 1065 C C . CYS A 1 130 ? 0.549 -11.749 5.725 1.00 86.56 130 CYS A C 1
ATOM 1067 O O . CYS A 1 130 ? 0.421 -12.962 5.888 1.00 86.56 130 CYS A O 1
ATOM 1069 N N . GLN A 1 131 ? 1.201 -10.988 6.610 1.00 89.31 131 GLN A N 1
ATOM 1070 C CA . GLN A 1 131 ? 1.772 -11.526 7.849 1.00 89.31 131 GLN A CA 1
ATOM 1071 C C . GLN A 1 131 ? 0.689 -12.012 8.816 1.00 89.31 131 GLN A C 1
ATOM 1073 O O . GLN A 1 131 ? 0.838 -13.083 9.403 1.00 89.31 131 GLN A O 1
ATOM 1078 N N . VAL A 1 132 ? -0.412 -11.267 8.954 1.00 87.50 132 VAL A N 1
ATOM 1079 C CA . VAL A 1 132 ? -1.550 -11.665 9.796 1.00 87.50 132 VAL A CA 1
ATOM 1080 C C . VAL A 1 132 ? -2.197 -12.941 9.263 1.00 87.50 132 VAL A C 1
ATOM 1082 O O . VAL A 1 132 ? -2.464 -13.858 10.038 1.00 87.50 132 VAL A O 1
ATOM 1085 N N . GLU A 1 133 ? -2.405 -13.042 7.952 1.00 86.62 133 GLU A N 1
ATOM 1086 C CA . GLU A 1 133 ? -2.941 -14.250 7.321 1.00 86.62 133 GLU A CA 1
ATOM 1087 C C . GLU A 1 133 ? -2.001 -15.451 7.488 1.00 86.62 133 GLU A C 1
ATOM 1089 O O . GLU A 1 133 ? -2.446 -16.529 7.885 1.00 86.62 133 GLU A O 1
ATOM 1094 N N . CYS A 1 134 ? -0.696 -15.253 7.281 1.00 90.31 134 CYS A N 1
ATOM 1095 C CA . CYS A 1 134 ? 0.323 -16.281 7.489 1.00 90.31 134 CYS A CA 1
ATOM 1096 C C . CYS A 1 134 ? 0.321 -16.797 8.938 1.00 90.31 134 CYS A C 1
ATOM 1098 O O . CYS A 1 134 ? 0.243 -18.005 9.170 1.00 90.31 134 CYS A O 1
ATOM 1100 N N . LEU A 1 135 ? 0.321 -15.887 9.918 1.00 91.31 135 LEU A N 1
ATOM 1101 C CA . LEU A 1 135 ? 0.280 -16.233 11.339 1.00 91.31 135 LEU A CA 1
ATOM 1102 C C . LEU A 1 135 ? -1.015 -16.966 11.717 1.00 91.31 135 LEU A C 1
ATOM 1104 O O . LEU A 1 135 ? -0.983 -17.934 12.479 1.00 91.31 135 LEU A O 1
ATOM 1108 N N . THR A 1 136 ? -2.147 -16.518 11.176 1.00 87.19 136 THR A N 1
ATOM 1109 C CA . THR A 1 136 ? -3.466 -17.122 11.407 1.00 87.19 136 THR A CA 1
ATOM 1110 C C . THR A 1 136 ? -3.513 -18.545 10.864 1.00 87.19 136 THR A C 1
ATOM 1112 O O . THR A 1 136 ? -3.914 -19.460 11.581 1.00 87.19 136 THR A O 1
ATOM 1115 N N . ASN A 1 137 ? -3.049 -18.750 9.628 1.00 90.25 137 ASN A N 1
ATOM 1116 C CA . ASN A 1 137 ? -2.996 -20.068 9.007 1.00 90.25 137 ASN A CA 1
ATOM 1117 C C . ASN A 1 137 ? -2.064 -21.010 9.788 1.00 90.25 137 ASN A C 1
ATOM 1119 O O . ASN A 1 137 ? -2.455 -22.120 10.143 1.00 90.25 137 ASN A O 1
ATOM 1123 N N . TYR A 1 138 ? -0.874 -20.531 10.164 1.00 92.69 138 TYR A N 1
ATOM 1124 C CA . TYR A 1 138 ? 0.074 -21.298 10.972 1.00 92.69 138 TYR A CA 1
ATOM 1125 C C . TYR A 1 138 ? -0.509 -21.710 12.333 1.00 92.69 138 TYR A C 1
ATOM 1127 O O . TYR A 1 138 ? -0.402 -22.868 12.737 1.00 92.69 138 TYR A O 1
ATOM 1135 N N . THR A 1 139 ? -1.159 -20.777 13.034 1.00 89.25 139 THR A N 1
ATOM 1136 C CA . THR A 1 139 ? -1.738 -21.029 14.363 1.00 89.25 139 THR A CA 1
ATOM 1137 C C . THR A 1 139 ? -2.923 -21.988 14.263 1.00 89.25 139 THR A C 1
ATOM 1139 O O . THR A 1 139 ? -3.018 -22.925 15.052 1.00 89.25 139 THR A O 1
ATOM 1142 N N . SER A 1 140 ? -3.773 -21.828 13.246 1.00 85.94 140 SER A N 1
ATOM 1143 C CA . SER A 1 140 ? -4.879 -22.751 12.989 1.00 85.94 140 SER A CA 1
ATOM 1144 C C . SER A 1 140 ? -4.386 -24.164 12.673 1.00 85.94 140 SER A C 1
ATOM 1146 O O . SER A 1 140 ? -4.958 -25.123 13.182 1.00 85.94 140 SER A O 1
ATOM 1148 N N . ALA A 1 141 ? -3.331 -24.310 11.865 1.00 89.31 141 ALA A N 1
ATOM 1149 C CA . ALA A 1 141 ? -2.782 -25.614 11.496 1.00 89.31 141 ALA A CA 1
ATOM 1150 C C . ALA A 1 141 ? -2.113 -26.329 12.681 1.00 89.31 141 ALA A C 1
ATOM 1152 O O . ALA A 1 141 ? -2.214 -27.545 12.807 1.00 89.31 141 ALA A O 1
ATOM 1153 N N . LYS A 1 142 ? -1.439 -25.578 13.559 1.00 93.62 142 LYS A N 1
ATOM 1154 C CA . LYS A 1 142 ? -0.691 -26.140 14.691 1.00 93.62 142 LYS A CA 1
ATOM 1155 C C . LYS A 1 142 ? -1.550 -26.380 15.933 1.00 93.62 142 LYS A C 1
ATOM 1157 O O . LYS A 1 142 ? -1.351 -27.373 16.623 1.00 93.62 142 LYS A O 1
ATOM 1162 N N . CYS A 1 143 ? -2.469 -25.464 16.234 1.00 89.38 143 CYS A N 1
ATOM 1163 C CA . CYS A 1 143 ? -3.238 -25.455 17.482 1.00 89.38 143 CYS A CA 1
ATOM 1164 C C . CYS A 1 143 ? -4.722 -25.806 17.289 1.00 89.38 143 CYS A C 1
ATOM 1166 O O . CYS A 1 143 ? -5.434 -25.963 18.277 1.00 89.38 143 CYS A O 1
ATOM 1168 N N . GLY A 1 144 ? -5.219 -25.869 16.047 1.00 83.25 144 GLY A N 1
ATOM 1169 C CA . GLY A 1 144 ? -6.642 -26.084 15.753 1.00 83.25 144 GLY A CA 1
ATOM 1170 C C . GLY A 1 144 ? -7.548 -24.896 16.106 1.00 83.25 144 GLY A C 1
ATOM 1171 O O . GLY A 1 144 ? -8.768 -24.998 16.008 1.00 83.25 144 GLY A O 1
ATOM 1172 N N . CYS A 1 145 ? -6.977 -23.765 16.526 1.00 82.38 145 CYS A N 1
ATOM 1173 C CA . CYS A 1 145 ? -7.706 -22.568 16.929 1.00 82.38 145 CYS A CA 1
ATOM 1174 C C . CYS A 1 145 ? -6.946 -21.296 16.534 1.00 82.38 145 CYS A C 1
ATOM 1176 O O . CYS A 1 145 ? -5.760 -21.332 16.210 1.00 82.38 145 CYS A O 1
ATOM 1178 N N . VAL A 1 146 ? -7.636 -20.157 16.564 1.00 81.69 146 VAL A N 1
ATOM 1179 C CA . VAL A 1 146 ? -7.048 -18.834 16.317 1.00 81.69 146 VAL A CA 1
ATOM 1180 C C . VAL A 1 146 ? -7.515 -17.858 17.391 1.00 81.69 146 VAL A C 1
ATOM 1182 O O . VAL A 1 146 ? -8.603 -18.016 17.955 1.00 81.69 146 VAL A O 1
ATOM 1185 N N . ALA A 1 147 ? -6.699 -16.849 17.698 1.00 76.75 147 ALA A N 1
ATOM 1186 C CA . ALA A 1 147 ? -7.049 -15.869 18.722 1.00 76.75 147 ALA A CA 1
ATOM 1187 C C . ALA A 1 147 ? -8.234 -14.992 18.287 1.00 76.75 147 ALA A C 1
ATOM 1189 O O . ALA A 1 147 ? -8.505 -14.823 17.102 1.00 76.75 147 ALA A O 1
ATOM 1190 N N . TYR A 1 148 ? -8.912 -14.374 19.257 1.00 73.88 148 TYR A N 1
ATOM 1191 C CA . TYR A 1 148 ? -10.114 -13.565 19.014 1.00 73.88 148 TYR A CA 1
ATOM 1192 C C . TYR A 1 148 ? -9.914 -12.392 18.033 1.00 73.88 148 TYR A C 1
ATOM 1194 O O . TYR A 1 148 ? -10.879 -11.941 17.429 1.00 73.88 148 TYR A O 1
ATOM 1202 N N . HIS A 1 149 ? -8.685 -11.882 17.907 1.00 73.50 149 HIS A N 1
ATOM 1203 C CA . HIS A 1 149 ? -8.324 -10.759 17.038 1.00 73.50 149 HIS A CA 1
ATOM 1204 C C . HIS A 1 149 ? -7.825 -11.202 15.655 1.00 73.50 149 HIS A C 1
ATOM 1206 O O . HIS A 1 149 ? -7.606 -10.355 14.794 1.00 73.50 149 HIS A O 1
ATOM 1212 N N . MET A 1 150 ? -7.587 -12.500 15.452 1.00 78.12 150 MET A N 1
ATOM 1213 C CA . MET A 1 150 ? -7.166 -13.025 14.157 1.00 78.12 150 MET A CA 1
ATOM 1214 C C . MET A 1 150 ? -8.384 -13.195 13.241 1.00 78.12 150 MET A C 1
ATOM 1216 O O . MET A 1 150 ? -9.464 -13.557 13.725 1.00 78.12 150 MET A O 1
ATOM 1220 N N . PRO A 1 151 ? -8.233 -12.970 11.925 1.00 74.62 151 PRO A N 1
ATOM 1221 C CA . PRO A 1 151 ? -9.312 -13.197 10.978 1.00 74.62 151 PRO A CA 1
ATOM 1222 C C . PRO A 1 151 ? -9.734 -14.672 10.994 1.00 74.62 151 PRO A C 1
ATOM 1224 O O . PRO A 1 151 ? -8.911 -15.582 10.956 1.00 74.62 151 PRO A O 1
ATOM 1227 N N . ARG A 1 152 ? -11.042 -14.921 11.061 1.00 69.62 152 ARG A N 1
ATOM 1228 C CA . ARG A 1 152 ? -11.635 -16.254 10.892 1.00 69.62 152 ARG A CA 1
ATOM 1229 C C . ARG A 1 152 ? -12.365 -16.295 9.562 1.00 69.62 152 ARG A C 1
ATOM 1231 O O . ARG A 1 152 ? -12.714 -15.256 9.013 1.00 69.62 152 ARG A O 1
ATOM 1238 N N . LYS A 1 153 ? -12.672 -17.496 9.068 1.00 60.38 153 LYS A N 1
ATOM 1239 C CA . LYS A 1 153 ? -13.463 -17.712 7.839 1.00 60.38 153 LYS A CA 1
ATOM 1240 C C . LYS A 1 153 ? -14.931 -17.234 7.943 1.00 60.38 153 LYS A C 1
ATOM 1242 O O . LYS A 1 153 ? -15.775 -17.666 7.171 1.00 60.38 153 LYS A O 1
ATOM 1247 N N . ILE A 1 154 ? -15.238 -16.358 8.903 1.00 52.50 154 ILE A N 1
ATOM 1248 C CA . ILE A 1 154 ? -16.539 -15.751 9.159 1.00 52.50 154 ILE A CA 1
ATOM 1249 C C . ILE A 1 154 ? -16.283 -14.279 9.532 1.00 52.50 154 ILE A C 1
ATOM 1251 O O . ILE A 1 154 ? -15.775 -14.012 10.617 1.00 52.50 154 ILE A O 1
ATOM 1255 N N . GLN A 1 155 ? -16.639 -13.386 8.596 1.00 44.12 155 GLN A N 1
ATOM 1256 C CA . GLN A 1 155 ? -16.850 -11.928 8.702 1.00 44.12 155 GLN A CA 1
ATOM 1257 C C . GLN A 1 155 ? -15.667 -11.077 9.222 1.00 44.12 155 GLN A C 1
ATOM 1259 O O . GLN A 1 155 ? -15.215 -11.191 10.359 1.00 44.12 155 GLN A O 1
ATOM 1264 N N . MET A 1 156 ? -15.173 -10.184 8.358 1.00 45.16 156 MET A N 1
ATOM 1265 C CA . MET A 1 156 ? -14.055 -9.278 8.639 1.00 45.16 156 MET A CA 1
ATOM 1266 C C . MET A 1 156 ? -14.448 -8.090 9.527 1.00 45.16 156 MET A C 1
ATOM 1268 O O . MET A 1 156 ? -15.520 -7.516 9.366 1.00 45.16 156 MET A O 1
ATOM 1272 N N . SER A 1 157 ? -13.513 -7.643 10.368 1.00 41.22 157 SER A N 1
ATOM 1273 C CA . SER A 1 157 ? -13.616 -6.422 11.182 1.00 41.22 157 SER A CA 1
ATOM 1274 C C . SER A 1 157 ? -12.774 -5.290 10.574 1.00 41.22 157 SER A C 1
ATOM 1276 O O . SER A 1 157 ? -11.633 -5.536 10.185 1.00 41.22 157 SER A O 1
ATOM 1278 N N . ARG A 1 158 ? -13.291 -4.048 10.527 1.00 40.03 158 ARG A N 1
ATOM 1279 C CA . ARG A 1 158 ? -12.573 -2.852 10.021 1.00 40.03 158 ARG A CA 1
ATOM 1280 C C . ARG A 1 158 ? -12.518 -1.729 11.066 1.00 40.03 158 ARG A C 1
ATOM 1282 O O . ARG A 1 158 ? -13.556 -1.276 11.536 1.00 40.03 158 ARG A O 1
ATOM 1289 N N . LEU A 1 159 ? -11.317 -1.217 11.348 1.00 40.03 159 LEU A N 1
ATOM 1290 C CA . LEU A 1 159 ? -11.050 -0.023 12.167 1.00 40.03 159 LEU A CA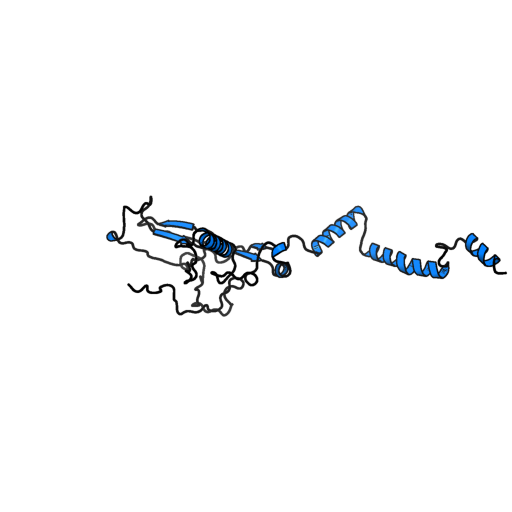 1
ATOM 1291 C C . LEU A 1 159 ? -10.636 1.155 11.259 1.00 40.03 159 LEU A C 1
ATOM 1293 O O . LEU A 1 159 ? -9.869 0.955 10.323 1.00 40.03 159 LEU A O 1
ATOM 1297 N N . THR A 1 160 ? -11.150 2.373 11.495 1.00 31.48 160 THR A N 1
ATOM 1298 C CA . THR A 1 160 ? -10.964 3.546 10.602 1.00 31.48 160 THR A CA 1
ATOM 1299 C C . THR A 1 160 ? -10.454 4.767 11.352 1.00 31.48 160 THR A C 1
ATOM 1301 O O . THR A 1 160 ? -10.939 5.065 12.443 1.00 31.48 160 THR A O 1
ATOM 1304 N N . LEU A 1 161 ? -9.494 5.483 10.758 1.00 39.97 161 LEU A N 1
ATOM 1305 C CA . LEU A 1 161 ? -8.756 6.591 11.364 1.00 39.97 161 LEU A CA 1
ATOM 1306 C C . LEU A 1 161 ? -8.421 7.684 10.325 1.00 39.97 161 LEU A C 1
ATOM 1308 O O . LEU A 1 161 ? -8.530 7.432 9.130 1.00 39.97 161 LEU A O 1
ATOM 1312 N N . TYR A 1 162 ? -8.038 8.886 10.776 1.00 41.69 162 TYR A N 1
ATOM 1313 C CA . TYR A 1 162 ? -7.908 10.107 9.950 1.00 41.69 162 TYR A CA 1
ATOM 1314 C C . TYR A 1 162 ? -6.449 10.550 9.708 1.00 41.69 162 TYR A C 1
ATOM 1316 O O . TYR A 1 162 ? -5.543 9.859 10.147 1.00 41.69 162 TYR A O 1
ATOM 1324 N N . PHE A 1 163 ? -6.216 11.678 9.014 1.00 40.62 163 PHE A N 1
ATOM 1325 C CA . PHE A 1 163 ? -4.886 12.221 8.669 1.00 40.62 163 PHE A CA 1
ATOM 1326 C C . PHE A 1 163 ? -4.699 13.694 9.114 1.00 40.62 163 PHE A C 1
ATOM 1328 O O . PHE A 1 163 ? -5.674 14.419 9.293 1.00 40.62 163 PHE A O 1
ATOM 1335 N N . LYS A 1 164 ? -3.446 14.113 9.335 1.00 40.94 164 LYS A N 1
ATOM 1336 C CA . LYS A 1 164 ? -2.955 15.354 9.975 1.00 40.94 164 LYS A CA 1
ATOM 1337 C C . LYS A 1 164 ? -2.647 16.461 8.984 1.00 40.94 164 LYS A C 1
ATOM 1339 O O . LYS A 1 164 ? -2.863 17.626 9.303 1.00 40.94 164 LYS A O 1
ATOM 1344 N N . GLU A 1 165 ? -2.136 16.099 7.816 1.00 46.97 165 GLU A N 1
ATOM 1345 C CA . GLU A 1 165 ? -1.605 17.031 6.826 1.00 46.97 165 GLU A CA 1
ATOM 1346 C C . GLU A 1 165 ? -2.272 16.805 5.463 1.00 46.97 165 GLU A C 1
ATOM 1348 O O . GLU A 1 165 ? -2.646 15.687 5.110 1.00 46.97 165 GLU A O 1
ATOM 1353 N N . GLN A 1 166 ? -2.466 17.901 4.721 1.00 42.03 166 GLN A N 1
ATOM 1354 C CA . GLN A 1 166 ? -3.146 17.920 3.418 1.00 42.03 166 GLN A CA 1
ATOM 1355 C C . GLN A 1 166 ? -2.262 17.377 2.283 1.00 42.03 166 GLN A C 1
ATOM 1357 O O . GLN A 1 166 ? -2.763 17.034 1.215 1.00 42.03 166 GLN A O 1
ATOM 1362 N N . GLN A 1 167 ? -0.954 17.290 2.524 1.00 43.69 167 GLN A N 1
ATOM 1363 C CA . GLN A 1 167 ? 0.046 16.739 1.621 1.00 43.69 167 GLN A CA 1
ATOM 1364 C C . GLN A 1 167 ? 0.953 15.830 2.444 1.00 43.69 167 GLN A C 1
ATOM 1366 O O . GLN A 1 167 ? 1.389 16.214 3.525 1.00 43.69 167 GLN A O 1
ATOM 1371 N N . PHE A 1 168 ? 1.209 14.627 1.947 1.00 54.50 168 PHE A N 1
ATOM 1372 C CA . PHE A 1 168 ? 2.152 13.693 2.548 1.00 54.50 168 PHE A CA 1
ATOM 1373 C C . PHE A 1 168 ? 3.330 13.504 1.609 1.00 54.50 168 PHE A C 1
ATOM 1375 O O . PHE A 1 168 ? 3.183 13.55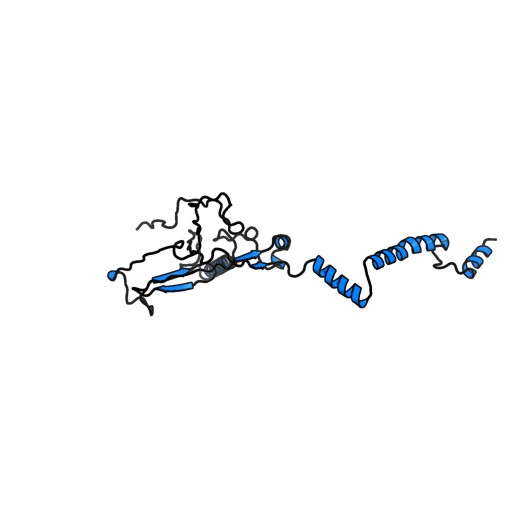1 0.385 1.00 54.50 168 PHE A O 1
ATOM 1382 N N . ILE A 1 169 ? 4.506 13.297 2.194 1.00 50.00 169 ILE A N 1
ATOM 1383 C CA . ILE A 1 169 ? 5.683 12.905 1.431 1.00 50.00 169 ILE A CA 1
ATOM 1384 C C . ILE A 1 169 ? 5.418 11.482 0.948 1.00 50.00 169 ILE A C 1
ATOM 1386 O O . ILE A 1 169 ? 5.228 10.568 1.748 1.00 50.00 169 ILE A O 1
ATOM 1390 N N . THR A 1 170 ? 5.351 11.314 -0.366 1.00 48.34 170 THR A N 1
ATOM 1391 C CA . THR A 1 170 ? 5.302 10.000 -0.998 1.00 48.34 170 THR A CA 1
ATOM 1392 C C . THR A 1 170 ? 6.727 9.545 -1.251 1.00 48.34 170 THR A C 1
ATOM 1394 O O . THR A 1 170 ? 7.540 10.295 -1.790 1.00 48.34 170 THR A O 1
ATOM 1397 N N . SER A 1 171 ? 7.056 8.326 -0.837 1.00 55.44 171 SER A N 1
ATOM 1398 C CA . SER A 1 171 ? 8.311 7.694 -1.234 1.00 55.44 171 SER A CA 1
ATOM 1399 C C . SER A 1 171 ? 8.009 6.671 -2.316 1.00 55.44 171 SER A C 1
ATOM 1401 O O . SER A 1 171 ? 7.305 5.687 -2.088 1.00 55.44 171 SER A O 1
ATOM 1403 N N . GLU A 1 172 ? 8.527 6.932 -3.508 1.00 66.88 172 GLU A N 1
ATOM 1404 C CA . GLU A 1 172 ? 8.408 6.022 -4.636 1.00 66.88 172 GLU A CA 1
ATOM 1405 C C . GLU A 1 172 ? 9.603 5.068 -4.650 1.00 66.88 172 GLU A C 1
ATOM 1407 O O . GLU A 1 172 ? 10.765 5.480 -4.580 1.00 66.88 172 GLU A O 1
ATOM 1412 N N . ARG A 1 173 ? 9.323 3.767 -4.727 1.00 67.81 173 ARG A N 1
ATOM 1413 C CA . ARG A 1 173 ? 10.351 2.772 -5.027 1.00 67.81 173 ARG A CA 1
ATOM 1414 C C . ARG A 1 173 ? 10.571 2.744 -6.529 1.00 67.81 173 ARG A C 1
ATOM 1416 O O . ARG A 1 173 ? 9.698 2.285 -7.263 1.00 67.81 173 ARG A O 1
ATOM 1423 N N . ASN A 1 174 ? 11.757 3.180 -6.933 1.00 71.06 174 ASN A N 1
ATOM 1424 C CA . ASN A 1 174 ? 12.244 3.095 -8.302 1.00 71.06 174 ASN A CA 1
ATOM 1425 C C . ASN A 1 174 ? 13.216 1.923 -8.454 1.00 71.06 174 ASN A C 1
ATOM 1427 O O . ASN A 1 174 ? 13.780 1.422 -7.477 1.00 71.06 174 ASN A O 1
ATOM 1431 N N . GLU A 1 175 ? 13.413 1.485 -9.691 1.00 77.19 175 GLU A N 1
ATOM 1432 C CA . GLU A 1 175 ? 14.522 0.602 -10.041 1.00 77.19 175 GLU A CA 1
ATOM 1433 C C . GLU A 1 175 ? 15.867 1.224 -9.640 1.00 77.19 175 GLU A C 1
ATOM 1435 O O . GLU A 1 175 ? 16.126 2.398 -9.889 1.00 77.19 175 GLU A O 1
ATOM 1440 N N . LEU A 1 176 ? 16.716 0.434 -8.973 1.00 73.38 176 LEU A N 1
ATOM 1441 C CA . LEU A 1 176 ? 18.006 0.905 -8.454 1.00 73.38 176 LEU A CA 1
ATOM 1442 C C . LEU A 1 176 ? 19.040 1.123 -9.575 1.00 73.38 176 LEU A C 1
ATOM 1444 O O . LEU A 1 176 ? 19.929 1.953 -9.422 1.00 73.38 176 LEU A O 1
ATOM 1448 N N . TYR A 1 177 ? 18.927 0.360 -10.671 1.00 75.38 177 TYR A N 1
ATOM 1449 C CA . TYR A 1 177 ? 19.772 0.453 -11.864 1.00 75.38 177 TYR A CA 1
ATOM 1450 C C . TYR A 1 177 ? 18.963 0.103 -13.117 1.00 75.38 177 TYR A C 1
ATOM 1452 O O . TYR A 1 177 ? 18.475 -1.024 -13.242 1.00 75.38 177 TYR A O 1
ATOM 1460 N N . GLY A 1 178 ? 18.853 1.046 -14.053 1.00 81.06 178 GLY A N 1
ATOM 1461 C CA . GLY A 1 178 ? 18.282 0.818 -15.378 1.00 81.06 178 GLY A CA 1
ATOM 1462 C C . GLY A 1 178 ? 19.320 0.372 -16.416 1.00 81.06 178 GLY A C 1
ATOM 1463 O O . GLY A 1 178 ? 20.533 0.442 -16.207 1.00 81.06 178 GLY A O 1
ATOM 1464 N N . LEU A 1 179 ? 18.846 -0.044 -17.597 1.00 83.75 179 LEU A N 1
ATOM 1465 C CA . LEU A 1 179 ? 19.719 -0.317 -18.752 1.00 83.75 179 LEU A CA 1
ATOM 1466 C C . LEU A 1 179 ? 20.498 0.929 -19.191 1.00 83.75 179 LEU A C 1
ATOM 1468 O O . LEU A 1 179 ? 21.646 0.823 -19.617 1.00 83.75 179 LEU A O 1
ATOM 1472 N N . THR A 1 180 ? 19.885 2.105 -19.070 1.00 85.50 180 THR A N 1
ATOM 1473 C CA . THR A 1 180 ? 20.517 3.395 -19.362 1.00 85.50 180 THR A CA 1
ATOM 1474 C C . THR A 1 180 ? 21.673 3.678 -18.415 1.00 85.50 180 THR A C 1
ATOM 1476 O O . THR A 1 180 ? 22.731 4.093 -18.876 1.00 85.50 180 THR A O 1
ATOM 1479 N N . ASP A 1 181 ? 21.514 3.383 -17.123 1.00 86.62 181 ASP A N 1
ATOM 1480 C CA . ASP A 1 181 ? 22.557 3.597 -16.115 1.00 86.62 181 ASP A CA 1
ATOM 1481 C C . ASP A 1 181 ? 23.708 2.611 -16.306 1.00 86.62 181 ASP A C 1
ATOM 1483 O O . ASP A 1 181 ? 24.875 2.982 -16.205 1.00 86.62 181 ASP A O 1
ATOM 1487 N N . PHE A 1 182 ? 23.398 1.358 -16.652 1.00 88.56 182 PHE A N 1
ATOM 1488 C CA . PHE A 1 182 ? 24.411 0.369 -17.011 1.00 88.56 182 PHE A CA 1
ATOM 1489 C C . PHE A 1 182 ? 25.218 0.807 -18.241 1.00 88.56 182 PHE A C 1
ATOM 1491 O O . PHE A 1 182 ? 26.448 0.820 -18.199 1.00 88.56 182 PHE A O 1
ATOM 1498 N N . LEU A 1 183 ? 24.540 1.218 -19.318 1.00 89.31 183 LEU A N 1
ATOM 1499 C CA . LEU A 1 183 ? 25.190 1.705 -20.537 1.00 89.31 183 LEU A CA 1
ATOM 1500 C C . LEU A 1 183 ? 25.993 2.987 -20.286 1.00 89.31 183 LEU A C 1
ATOM 1502 O O . LEU A 1 183 ? 27.092 3.116 -20.822 1.00 89.31 183 LEU A O 1
ATOM 1506 N N . ALA A 1 184 ? 25.492 3.899 -19.452 1.00 90.69 184 ALA A N 1
ATOM 1507 C CA . ALA A 1 184 ? 26.199 5.116 -19.066 1.00 90.69 184 ALA A CA 1
ATOM 1508 C C . ALA A 1 184 ? 27.461 4.805 -18.247 1.00 90.69 184 ALA A C 1
ATOM 1510 O O . ALA A 1 184 ? 28.524 5.353 -18.534 1.00 90.69 184 ALA A O 1
ATOM 1511 N N . ASN A 1 185 ? 27.383 3.877 -17.289 1.00 89.94 185 ASN A N 1
ATOM 1512 C CA . ASN A 1 185 ? 28.524 3.466 -16.470 1.00 89.94 185 ASN A CA 1
ATOM 1513 C C . ASN A 1 185 ? 29.588 2.730 -17.299 1.00 89.94 185 ASN A C 1
ATOM 1515 O O . ASN A 1 185 ? 30.770 3.070 -17.234 1.00 89.94 185 ASN A O 1
ATOM 1519 N N . CYS A 1 186 ? 29.186 1.759 -18.126 1.00 91.88 186 CYS A N 1
ATOM 1520 C CA . CYS A 1 186 ? 30.106 1.056 -19.021 1.00 91.88 186 CYS A CA 1
ATOM 1521 C C . CYS A 1 186 ? 30.712 2.000 -20.067 1.00 91.88 186 CYS A C 1
ATOM 1523 O O . CYS A 1 186 ? 31.923 1.984 -20.274 1.00 91.88 186 CYS A O 1
ATOM 1525 N N . GLY A 1 187 ? 29.894 2.846 -20.697 1.00 90.94 187 GLY A N 1
ATOM 1526 C CA . GLY A 1 187 ? 30.341 3.830 -21.682 1.00 90.94 187 GLY A CA 1
ATOM 1527 C C . GLY A 1 187 ? 31.282 4.876 -21.087 1.00 90.94 187 GLY A C 1
ATOM 1528 O O . GLY A 1 187 ? 32.280 5.217 -21.714 1.00 90.94 187 GLY A O 1
ATOM 1529 N N . GLY A 1 188 ? 31.027 5.326 -19.856 1.00 91.62 188 GLY A N 1
ATOM 1530 C CA . GLY A 1 188 ? 31.897 6.252 -19.135 1.00 91.62 188 GLY A CA 1
ATOM 1531 C C . GLY A 1 188 ? 33.276 5.660 -18.839 1.00 91.62 188 GLY A C 1
ATOM 1532 O O . GLY A 1 188 ? 34.288 6.302 -19.108 1.00 91.62 188 GLY A O 1
ATOM 1533 N N . ILE A 1 189 ? 33.337 4.414 -18.355 1.00 94.38 189 ILE A N 1
ATOM 1534 C CA . ILE A 1 189 ? 34.608 3.727 -18.064 1.00 94.38 189 ILE A CA 1
ATOM 1535 C C . ILE A 1 189 ? 35.385 3.439 -19.358 1.00 94.38 189 ILE A C 1
ATOM 1537 O O . ILE A 1 189 ? 36.579 3.730 -19.442 1.00 94.38 189 ILE A O 1
ATOM 1541 N N . LEU A 1 190 ? 34.720 2.899 -20.384 1.00 92.50 190 LEU A N 1
ATOM 1542 C CA . LEU A 1 190 ? 35.355 2.580 -21.669 1.00 92.50 190 LEU A CA 1
ATOM 1543 C C . LEU A 1 190 ? 35.820 3.845 -22.410 1.00 92.50 190 LEU A C 1
ATOM 1545 O O . LEU A 1 190 ? 36.903 3.852 -22.998 1.00 92.50 190 LEU A O 1
ATOM 1549 N N . GLY A 1 191 ? 35.046 4.927 -22.336 1.00 92.50 191 GLY A N 1
ATOM 1550 C CA . GLY A 1 191 ? 35.406 6.222 -22.904 1.00 92.50 191 GLY A CA 1
ATOM 1551 C C . GLY A 1 191 ? 36.585 6.880 -22.185 1.00 92.50 191 GLY A C 1
ATOM 1552 O O . GLY A 1 191 ? 37.467 7.417 -22.847 1.00 92.50 191 GLY A O 1
ATOM 1553 N N . LEU A 1 192 ? 36.649 6.793 -20.851 1.00 93.06 192 LEU A N 1
ATOM 1554 C CA . LEU A 1 192 ? 37.705 7.429 -20.059 1.00 93.06 192 LEU A CA 1
ATOM 1555 C C . LEU A 1 192 ? 39.057 6.705 -20.154 1.00 93.06 192 LEU A C 1
ATOM 1557 O O . LEU A 1 192 ? 40.086 7.362 -20.279 1.00 93.06 192 LEU A O 1
ATOM 1561 N N . PHE A 1 193 ? 39.072 5.370 -20.077 1.00 91.94 193 PHE A N 1
ATOM 1562 C CA . PHE A 1 193 ? 40.326 4.605 -20.005 1.00 91.94 193 PHE A CA 1
ATOM 1563 C C . PHE A 1 193 ? 40.827 4.090 -21.357 1.00 91.94 193 PHE A C 1
ATOM 1565 O O . PHE A 1 193 ? 42.031 3.930 -21.533 1.00 91.94 193 PHE A O 1
ATOM 1572 N N . ILE A 1 194 ? 39.925 3.809 -22.302 1.00 90.06 194 ILE A N 1
ATOM 1573 C CA . ILE A 1 194 ? 40.270 3.205 -23.602 1.00 90.06 194 ILE A CA 1
ATOM 1574 C C . ILE A 1 194 ? 40.070 4.211 -24.746 1.00 90.06 194 ILE A C 1
ATOM 1576 O O . ILE A 1 194 ? 40.630 4.037 -25.825 1.00 90.06 194 ILE A O 1
ATOM 1580 N N . GLY A 1 195 ? 39.279 5.270 -24.534 1.00 87.81 195 GLY A N 1
ATOM 1581 C CA . GLY A 1 195 ? 38.850 6.165 -25.613 1.00 87.81 195 GLY A CA 1
ATOM 1582 C C . GLY A 1 195 ? 37.863 5.497 -26.578 1.00 87.81 195 GLY A C 1
ATOM 1583 O O . GLY A 1 195 ? 37.662 5.972 -27.694 1.00 87.81 195 GLY A O 1
ATOM 1584 N N . PHE A 1 196 ? 37.261 4.375 -26.171 1.00 86.62 196 PHE A N 1
ATOM 1585 C CA . PHE A 1 196 ? 36.327 3.620 -26.996 1.00 86.62 196 PHE A CA 1
ATOM 1586 C C . PHE A 1 196 ? 34.968 4.319 -27.028 1.00 86.62 196 PHE A C 1
ATOM 1588 O O . PHE A 1 196 ? 34.363 4.582 -25.989 1.00 86.62 196 PHE A O 1
ATOM 1595 N N . SER A 1 197 ? 34.481 4.604 -28.233 1.00 89.81 197 SER A N 1
ATOM 1596 C CA . SER A 1 197 ? 33.207 5.285 -28.461 1.00 89.81 197 SER A CA 1
ATOM 1597 C C . SER A 1 197 ? 32.370 4.566 -29.519 1.00 89.81 197 SER A C 1
ATOM 1599 O O . SER A 1 197 ? 32.832 3.639 -30.187 1.00 89.81 197 SER A O 1
ATOM 1601 N N . PHE A 1 198 ? 31.131 5.021 -29.720 1.00 86.88 198 PHE A N 1
ATOM 1602 C CA . PHE A 1 198 ? 30.274 4.515 -30.795 1.00 86.88 198 PHE A CA 1
ATOM 1603 C C . PHE A 1 198 ? 30.940 4.625 -32.181 1.00 86.88 198 PHE A C 1
ATOM 1605 O O . PHE A 1 198 ? 30.802 3.721 -33.002 1.00 86.88 198 PHE A O 1
ATOM 1612 N N . LEU A 1 199 ? 31.726 5.681 -32.426 1.00 88.06 199 LEU A N 1
ATOM 1613 C CA . LEU A 1 199 ? 32.469 5.838 -33.681 1.00 88.06 199 LEU A CA 1
ATOM 1614 C C . LEU A 1 199 ? 33.559 4.770 -33.842 1.00 88.06 199 LEU A C 1
ATOM 1616 O O . LEU A 1 199 ? 33.731 4.240 -34.936 1.00 88.06 199 LEU A O 1
ATOM 1620 N N . SER A 1 200 ? 34.219 4.379 -32.748 1.00 89.25 200 SER A N 1
ATOM 1621 C CA . SER A 1 200 ? 35.198 3.287 -32.745 1.00 89.25 200 SER A CA 1
ATOM 1622 C C . SER A 1 200 ? 34.555 1.943 -33.116 1.00 89.25 200 SER A C 1
ATOM 1624 O O . SER A 1 200 ? 35.158 1.149 -33.832 1.00 89.25 200 SER A O 1
ATOM 1626 N N . ILE A 1 201 ? 33.310 1.687 -32.688 1.00 89.50 201 ILE A N 1
ATOM 1627 C CA . ILE A 1 201 ? 32.553 0.481 -33.077 1.00 89.50 201 ILE A CA 1
ATOM 1628 C C . ILE A 1 201 ? 32.300 0.462 -34.587 1.00 89.50 201 ILE A C 1
ATOM 1630 O O . ILE A 1 201 ? 32.544 -0.550 -35.244 1.00 89.50 201 ILE A O 1
ATOM 1634 N N . VAL A 1 202 ? 31.829 1.581 -35.144 1.00 91.56 202 VAL A N 1
ATOM 1635 C CA . VAL A 1 202 ? 31.581 1.716 -36.588 1.00 91.56 202 VAL A CA 1
ATOM 1636 C C . VAL A 1 202 ? 32.872 1.513 -37.385 1.00 91.56 202 VAL A C 1
ATOM 1638 O O . VAL A 1 202 ? 32.868 0.813 -38.396 1.00 91.56 202 VAL A O 1
ATOM 1641 N N . GLU A 1 203 ? 33.989 2.055 -36.906 1.00 89.94 203 GLU A N 1
ATOM 1642 C CA . GLU A 1 203 ? 35.305 1.893 -37.523 1.00 89.94 203 GLU A CA 1
ATOM 1643 C C . GLU A 1 203 ? 35.786 0.429 -37.503 1.00 89.94 203 GLU A C 1
ATOM 1645 O O . GLU A 1 203 ? 36.264 -0.082 -38.519 1.00 89.94 203 GLU A O 1
ATOM 1650 N N . VAL A 1 204 ? 35.578 -0.298 -36.400 1.00 89.00 204 VAL A N 1
ATOM 1651 C CA . VAL A 1 204 ? 35.868 -1.741 -36.320 1.00 89.00 204 VAL A CA 1
ATOM 1652 C C . VAL A 1 204 ? 35.016 -2.531 -37.316 1.00 89.00 204 VAL A C 1
ATOM 1654 O O . VAL A 1 204 ? 35.554 -3.366 -38.045 1.00 89.00 204 VAL A O 1
ATOM 1657 N N . PHE A 1 205 ? 33.711 -2.254 -37.415 1.00 89.94 205 PHE A N 1
ATOM 1658 C CA . PHE A 1 205 ? 32.853 -2.905 -38.411 1.00 89.94 205 PHE A CA 1
ATOM 1659 C C . PHE A 1 205 ? 33.294 -2.591 -39.841 1.00 89.94 205 PHE A C 1
ATOM 1661 O O . PHE A 1 205 ? 33.346 -3.501 -40.669 1.00 89.94 205 PHE A O 1
ATOM 1668 N N . TYR A 1 206 ? 33.667 -1.345 -40.132 1.00 88.38 206 TYR A N 1
ATOM 1669 C CA . TYR A 1 206 ? 34.215 -0.946 -41.428 1.00 88.38 206 TYR A CA 1
ATOM 1670 C C . TYR A 1 206 ? 35.495 -1.728 -41.772 1.00 88.38 206 TYR A C 1
ATOM 1672 O O . TYR A 1 206 ? 35.625 -2.265 -42.877 1.00 88.38 206 TYR A O 1
ATOM 1680 N N . PHE A 1 207 ? 36.421 -1.867 -40.820 1.00 84.69 207 PHE A N 1
ATOM 1681 C CA . PHE A 1 207 ? 37.660 -2.614 -41.031 1.00 84.69 207 PHE A CA 1
ATOM 1682 C C . PHE A 1 207 ? 37.445 -4.125 -41.178 1.00 84.69 207 PHE A C 1
ATOM 1684 O O . PHE A 1 207 ? 38.067 -4.749 -42.040 1.00 84.69 207 PHE A O 1
ATOM 1691 N N . LEU A 1 208 ? 36.555 -4.718 -40.382 1.00 85.69 208 LEU A N 1
ATOM 1692 C CA . LEU A 1 208 ? 36.295 -6.160 -40.413 1.00 85.69 208 LEU A CA 1
ATOM 1693 C C . LEU A 1 208 ? 35.427 -6.598 -41.596 1.00 85.69 208 LEU A C 1
ATOM 1695 O O . LEU A 1 208 ? 35.529 -7.747 -42.015 1.00 85.69 208 LEU A O 1
ATOM 1699 N N . THR A 1 209 ? 34.586 -5.716 -42.140 1.00 86.94 209 THR A N 1
ATOM 1700 C CA . THR A 1 209 ? 33.705 -6.046 -43.271 1.00 86.94 209 THR A CA 1
ATOM 1701 C C . THR A 1 209 ? 34.262 -5.512 -44.583 1.00 86.94 209 THR A C 1
ATOM 1703 O O . THR A 1 209 ? 34.760 -6.283 -45.398 1.00 86.94 209 THR A O 1
ATOM 1706 N N . LEU A 1 210 ? 34.228 -4.197 -44.793 1.00 80.31 210 LEU A N 1
ATOM 1707 C CA . LEU A 1 210 ? 34.557 -3.564 -46.067 1.00 80.31 210 LEU A CA 1
ATOM 1708 C C . LEU A 1 210 ? 36.033 -3.722 -46.409 1.00 80.31 210 LEU A C 1
ATOM 1710 O O . LEU A 1 210 ? 36.357 -4.165 -47.510 1.00 80.31 210 LEU A O 1
ATOM 1714 N N . ARG A 1 211 ? 36.942 -3.436 -45.470 1.00 80.12 211 ARG A N 1
ATOM 1715 C CA . ARG A 1 211 ? 38.378 -3.592 -45.749 1.00 80.12 211 ARG A CA 1
ATOM 1716 C C . ARG A 1 211 ? 38.761 -5.059 -45.928 1.00 80.12 211 ARG A C 1
ATOM 1718 O O . ARG A 1 211 ? 39.548 -5.357 -46.819 1.00 80.12 211 ARG A O 1
ATOM 1725 N N . LEU A 1 212 ? 38.182 -5.971 -45.147 1.00 80.69 212 LEU A N 1
ATOM 1726 C CA . LEU A 1 212 ? 38.448 -7.406 -45.261 1.00 80.69 212 LEU A CA 1
ATOM 1727 C C . LEU A 1 212 ? 37.914 -7.986 -46.579 1.00 80.69 212 LEU A C 1
ATOM 1729 O O . LEU A 1 212 ? 38.652 -8.672 -47.278 1.00 80.69 212 LEU A O 1
ATOM 1733 N N . VAL A 1 213 ? 36.678 -7.663 -46.974 1.00 81.75 213 VAL A N 1
ATOM 1734 C CA . VAL A 1 213 ? 36.083 -8.121 -48.241 1.00 81.75 213 VAL A CA 1
ATOM 1735 C C . VAL A 1 213 ? 36.806 -7.516 -49.444 1.00 81.75 213 VAL A C 1
ATOM 1737 O O . VAL A 1 213 ? 37.138 -8.247 -50.376 1.00 81.75 213 VAL A O 1
ATOM 1740 N N . CYS A 1 214 ? 37.108 -6.214 -49.429 1.00 77.75 214 CYS A N 1
ATOM 1741 C CA . CYS A 1 214 ? 37.861 -5.574 -50.508 1.00 77.75 214 CYS A CA 1
ATOM 1742 C 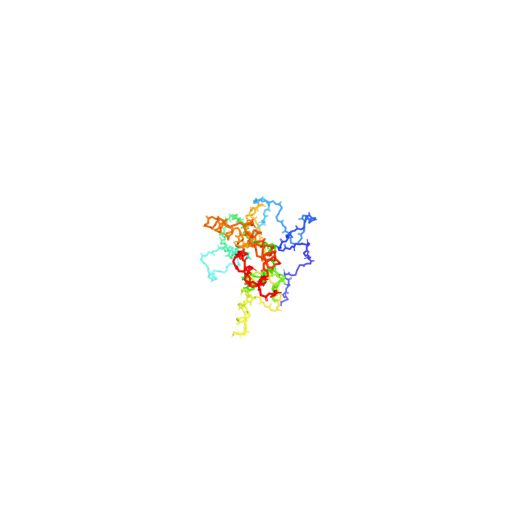C . CYS A 1 214 ? 39.286 -6.133 -50.614 1.00 77.75 214 CYS A C 1
ATOM 1744 O O . CYS A 1 214 ? 39.717 -6.463 -51.717 1.00 77.75 214 CYS A O 1
ATOM 1746 N N . ASN A 1 215 ? 39.994 -6.326 -49.495 1.00 76.44 215 ASN A N 1
ATOM 1747 C CA . ASN A 1 215 ? 41.328 -6.930 -49.514 1.00 76.44 215 ASN A CA 1
ATOM 1748 C C . ASN A 1 215 ? 41.291 -8.382 -50.009 1.00 76.44 215 ASN A C 1
ATOM 1750 O O . ASN A 1 215 ? 42.108 -8.748 -50.848 1.00 76.44 215 ASN A O 1
ATOM 1754 N N . VAL A 1 216 ? 40.327 -9.197 -49.564 1.00 77.75 216 VAL A N 1
ATOM 1755 C CA . VAL A 1 216 ? 40.170 -10.584 -50.043 1.00 77.75 216 VAL A CA 1
ATOM 1756 C C . VAL A 1 216 ? 39.813 -10.626 -51.533 1.00 77.75 216 VAL A C 1
ATOM 1758 O O . VAL A 1 216 ? 40.283 -11.516 -52.240 1.00 77.75 216 VAL A O 1
ATOM 1761 N N . LYS A 1 217 ? 39.024 -9.668 -52.037 1.00 77.00 217 LYS A N 1
ATOM 1762 C CA . LYS A 1 217 ? 38.668 -9.579 -53.463 1.00 77.00 217 LYS A CA 1
ATOM 1763 C C . LYS A 1 217 ? 39.846 -9.143 -54.341 1.00 77.00 217 LYS A C 1
ATOM 1765 O O . LYS A 1 217 ? 39.956 -9.625 -55.461 1.00 77.00 217 LYS A O 1
ATOM 1770 N N . ILE A 1 218 ? 40.708 -8.252 -53.851 1.00 73.38 218 ILE A N 1
ATOM 1771 C CA . ILE A 1 218 ? 41.843 -7.708 -54.616 1.00 73.38 218 ILE A CA 1
ATOM 1772 C C . ILE A 1 218 ? 43.071 -8.636 -54.560 1.00 73.38 218 ILE A C 1
ATOM 1774 O O . ILE A 1 218 ? 43.742 -8.809 -55.572 1.00 73.38 218 ILE A O 1
ATOM 1778 N N . TYR A 1 219 ? 43.364 -9.248 -53.407 1.00 70.38 219 TYR A N 1
ATOM 1779 C CA . TYR A 1 219 ? 44.593 -10.032 -53.178 1.00 70.38 219 TYR A CA 1
ATOM 1780 C C . TYR A 1 219 ? 44.365 -11.552 -53.085 1.00 70.38 219 TYR A C 1
ATOM 1782 O O . TYR A 1 219 ? 45.319 -12.327 -53.006 1.00 70.38 219 TYR A O 1
ATOM 1790 N N . GLY A 1 220 ? 43.107 -11.998 -53.122 1.00 67.25 220 GLY A N 1
ATOM 1791 C CA . GLY A 1 220 ? 42.732 -13.403 -52.997 1.00 67.25 220 GLY A CA 1
ATOM 1792 C C . GLY A 1 220 ? 42.717 -13.902 -51.546 1.00 67.25 220 GLY A C 1
ATOM 1793 O O . GLY A 1 220 ? 43.339 -13.352 -50.643 1.00 67.25 220 GLY A O 1
ATOM 1794 N N . ARG A 1 221 ? 42.006 -15.009 -51.302 1.00 66.50 221 ARG A N 1
ATOM 1795 C CA . ARG A 1 221 ? 41.715 -15.542 -49.952 1.00 66.50 221 ARG A CA 1
ATOM 1796 C C . ARG A 1 221 ? 42.948 -16.017 -49.159 1.00 66.50 221 ARG A C 1
ATOM 1798 O O . ARG A 1 221 ? 42.815 -16.332 -47.982 1.00 66.50 221 ARG A O 1
ATOM 1805 N N . ARG A 1 222 ? 44.125 -16.101 -49.792 1.00 63.56 222 ARG A N 1
ATOM 1806 C CA . ARG A 1 222 ? 45.378 -16.603 -49.196 1.00 63.56 222 ARG A CA 1
ATOM 1807 C C . ARG A 1 222 ? 46.373 -15.504 -48.803 1.00 63.56 222 ARG A C 1
ATOM 1809 O O . ARG A 1 222 ? 47.307 -15.808 -48.068 1.00 63.56 222 ARG A O 1
ATOM 1816 N N . TYR A 1 223 ? 46.176 -14.256 -49.237 1.00 64.25 223 TYR A N 1
ATOM 1817 C CA . TYR A 1 223 ? 47.134 -13.170 -49.005 1.00 64.25 223 TYR A CA 1
ATOM 1818 C C . TYR A 1 223 ? 46.425 -11.915 -48.484 1.00 64.25 223 TYR A C 1
ATOM 1820 O O . TYR A 1 223 ? 45.530 -11.373 -49.119 1.00 64.25 223 TYR A O 1
ATOM 1828 N N . TRP A 1 224 ? 46.826 -11.455 -47.296 1.00 63.75 224 TRP A N 1
ATOM 1829 C CA . TRP A 1 224 ? 46.186 -10.337 -46.585 1.00 63.75 224 TRP A CA 1
ATOM 1830 C C . TRP A 1 224 ? 46.635 -8.947 -47.076 1.00 63.75 224 TRP A C 1
ATOM 1832 O O . TRP A 1 224 ? 45.913 -7.963 -46.926 1.00 63.75 224 TRP A O 1
ATOM 1842 N N . SER A 1 225 ? 47.831 -8.860 -47.663 1.00 62.84 225 SER A N 1
ATOM 1843 C CA . SER A 1 225 ? 48.429 -7.630 -48.186 1.00 62.84 225 SER A CA 1
ATOM 1844 C C . SER A 1 225 ? 49.247 -7.976 -49.427 1.00 62.84 225 SER A C 1
ATOM 1846 O O . SER A 1 225 ? 50.036 -8.924 -49.391 1.00 62.84 225 SER A O 1
ATOM 1848 N N . GLY A 1 226 ? 49.036 -7.252 -50.528 1.00 64.38 226 GLY A N 1
ATOM 1849 C CA . GLY A 1 226 ? 49.687 -7.484 -51.819 1.00 64.38 226 GLY A CA 1
ATOM 1850 C C . GLY A 1 226 ? 51.182 -7.186 -51.813 1.00 64.38 226 GLY A C 1
ATOM 1851 O O . GLY A 1 226 ? 51.623 -6.219 -52.427 1.00 64.38 226 GLY A O 1
ATOM 1852 N N . SER A 1 227 ? 51.976 -8.023 -51.145 1.00 66.50 227 SER A N 1
ATOM 1853 C CA . SER A 1 227 ? 53.427 -8.018 -51.309 1.00 66.50 227 SER A CA 1
ATOM 1854 C C . SER A 1 227 ? 53.748 -8.354 -52.766 1.00 66.50 227 SER A C 1
ATOM 1856 O O . SER A 1 227 ? 53.427 -9.443 -53.252 1.00 66.50 227 SER A O 1
ATOM 1858 N N . SER A 1 228 ? 54.362 -7.407 -53.476 1.00 62.81 228 SER A N 1
ATOM 1859 C CA . SER A 1 228 ? 54.668 -7.494 -54.911 1.00 62.81 228 SER A CA 1
ATOM 1860 C C . SER A 1 228 ? 55.491 -8.735 -55.275 1.00 62.81 228 SER A C 1
ATOM 1862 O O . SER A 1 228 ? 55.338 -9.276 -56.370 1.00 62.81 228 SER A O 1
ATOM 1864 N N . ASN A 1 229 ? 56.303 -9.231 -54.338 1.00 62.97 229 ASN A N 1
ATOM 1865 C CA . ASN A 1 229 ? 57.112 -10.436 -54.509 1.00 62.97 229 ASN A CA 1
ATOM 1866 C C . ASN A 1 229 ? 56.277 -11.732 -54.498 1.00 62.97 229 ASN A C 1
ATOM 1868 O O . ASN A 1 229 ? 56.618 -12.669 -55.210 1.00 62.97 229 ASN A O 1
ATOM 1872 N N . LEU A 1 230 ? 55.161 -11.779 -53.757 1.00 62.44 230 LEU A N 1
ATOM 1873 C CA . LEU A 1 230 ? 54.286 -12.961 -53.679 1.00 62.44 230 LEU A CA 1
ATOM 1874 C C . LEU A 1 230 ? 53.313 -13.045 -54.866 1.00 62.44 230 LEU A C 1
ATOM 1876 O O . LEU A 1 230 ? 53.025 -14.136 -55.347 1.00 62.44 230 LEU A O 1
ATOM 1880 N N . MET A 1 231 ? 52.852 -11.899 -55.379 1.00 60.75 231 MET A N 1
ATOM 1881 C CA . MET A 1 231 ? 51.979 -11.834 -56.565 1.00 60.75 231 MET A CA 1
ATOM 1882 C C . MET A 1 231 ? 52.734 -12.211 -57.854 1.00 60.75 231 MET A C 1
ATOM 1884 O O . MET A 1 231 ? 52.182 -12.890 -58.719 1.00 60.75 231 MET A O 1
ATOM 1888 N N . LYS A 1 232 ? 54.017 -11.826 -57.974 1.00 59.75 232 LYS A N 1
ATOM 1889 C CA . LYS A 1 232 ? 54.875 -12.179 -59.123 1.00 59.75 232 LYS A CA 1
ATOM 1890 C C . LYS A 1 232 ? 55.188 -13.674 -59.212 1.00 59.75 232 LYS A C 1
ATOM 1892 O O . LYS A 1 232 ? 55.286 -14.206 -60.311 1.00 59.75 232 LYS A O 1
ATOM 1897 N N . GLN A 1 233 ? 55.313 -14.361 -58.076 1.00 56.41 233 GLN A N 1
ATOM 1898 C CA . GLN A 1 233 ? 55.638 -15.790 -58.049 1.00 56.41 233 GLN A CA 1
ATOM 1899 C C . GLN A 1 233 ? 54.506 -16.673 -58.617 1.00 56.41 233 GLN A C 1
ATOM 1901 O O . GLN A 1 233 ? 54.785 -17.761 -59.106 1.00 56.41 233 GLN A O 1
ATOM 1906 N N . TYR A 1 234 ? 53.251 -16.200 -58.600 1.00 54.66 234 TYR A N 1
ATOM 1907 C CA . TYR A 1 234 ? 52.107 -16.893 -59.211 1.00 54.66 234 TYR A CA 1
ATOM 1908 C C . TYR A 1 234 ? 51.873 -16.489 -60.674 1.00 54.66 234 TYR A C 1
ATOM 1910 O O . TYR A 1 234 ? 51.501 -17.335 -61.480 1.00 54.66 234 TYR A O 1
ATOM 1918 N N . GLY A 1 235 ? 52.137 -15.225 -61.035 1.00 55.84 235 GLY A N 1
ATOM 1919 C CA . GLY A 1 235 ? 52.083 -14.772 -62.433 1.00 55.84 235 GLY A CA 1
ATOM 1920 C C . GLY A 1 235 ? 53.034 -15.552 -63.347 1.00 55.84 235 GLY A C 1
ATOM 1921 O O . GLY A 1 235 ? 52.671 -15.860 -64.470 1.00 55.84 235 GLY A O 1
ATOM 1922 N N . ASN A 1 236 ? 54.190 -15.969 -62.822 1.00 53.28 236 ASN A N 1
ATOM 1923 C CA . ASN A 1 236 ? 55.165 -16.790 -63.548 1.00 53.28 236 ASN A CA 1
ATOM 1924 C C . ASN A 1 236 ? 54.932 -18.312 -63.424 1.00 53.28 236 ASN A C 1
ATOM 1926 O O . ASN A 1 236 ? 55.733 -19.084 -63.937 1.00 53.28 236 ASN A O 1
ATOM 1930 N N . ALA A 1 237 ? 53.903 -18.763 -62.696 1.00 52.62 237 ALA A N 1
ATOM 1931 C CA . ALA A 1 237 ? 53.577 -20.188 -62.550 1.00 52.62 237 ALA A CA 1
ATOM 1932 C C . ALA A 1 237 ? 52.478 -20.652 -63.528 1.00 52.62 237 ALA A C 1
ATOM 1934 O O . ALA A 1 237 ? 52.055 -21.806 -63.465 1.00 52.62 237 ALA A O 1
ATOM 1935 N N . HIS A 1 238 ? 51.997 -19.753 -64.391 1.00 51.53 238 HIS A N 1
ATOM 1936 C CA . HIS A 1 238 ? 50.913 -19.996 -65.344 1.00 51.53 238 HIS A CA 1
ATOM 1937 C C . HIS A 1 238 ? 51.236 -19.585 -66.792 1.00 51.53 238 HIS A C 1
ATOM 1939 O O . HIS A 1 238 ? 50.318 -19.580 -67.611 1.00 51.53 238 HIS A O 1
ATOM 1945 N N . ASP A 1 239 ? 52.510 -19.320 -67.097 1.00 43.25 239 ASP A N 1
ATOM 1946 C CA . ASP A 1 239 ? 53.039 -19.267 -68.469 1.00 43.25 239 ASP A CA 1
ATOM 1947 C C . ASP A 1 239 ? 53.799 -20.562 -68.797 1.00 43.25 239 ASP A C 1
ATOM 1949 O O . ASP A 1 239 ? 54.580 -21.025 -67.928 1.00 43.25 239 ASP A O 1
#

InterPro domains:
  IPR001873 Epithelial sodium channel [PF00858] (27-153)
  IPR001873 Epithelial sodium channel [PF00858] (155-207)
  IPR001873 Epithelial sodium channel [PTHR11690] (156-216)
  IPR020903 Epithelial sodium channel, conserved site [PS01206] (125-145)